Protein AF-A0A941YM71-F1 (afdb_monomer_lite)

Foldseek 3Di:
DDDPVVVVVVVVVVVVVVVVVVPPPPDPPPPPPVVPVPPPPPPPPPPPPDDAPDPQWDKDAWDFDDDDPDTDIDHIDTDHPPVVVVVVVVVVVVVVVVVVVVVVVVVVVVVVVVVVVVVVVVVVVVVVVVVVVVVVVVVVVVVVVVVVVVVVVVVVVVVVVVVVVVVVVVVVVVVVVVVVVVVVVVVVVVVVVVVVVVVVVVCVVVPPDDDDDDDDDDPPDDDVVVVVPPPDD

Structure (mmCIF, N/CA/C/O backbone):
data_AF-A0A941YM71-F1
#
_entry.id   AF-A0A941YM71-F1
#
loop_
_atom_site.group_PDB
_atom_site.id
_atom_site.type_symbol
_atom_site.label_atom_id
_atom_site.label_alt_id
_atom_site.label_comp_id
_atom_site.label_asym_id
_atom_site.label_entity_id
_atom_site.label_seq_id
_atom_site.pdbx_PDB_ins_code
_atom_site.Cartn_x
_atom_site.Cartn_y
_atom_site.Cartn_z
_atom_site.occupancy
_atom_site.B_iso_or_equiv
_atom_site.auth_seq_id
_atom_site.auth_comp_id
_atom_site.auth_asym_id
_atom_site.auth_atom_id
_atom_site.pdbx_PDB_model_num
ATOM 1 N N . MET A 1 1 ? 16.999 46.138 43.626 1.00 47.16 1 MET A N 1
ATOM 2 C CA . MET A 1 1 ? 17.407 46.417 42.229 1.00 47.16 1 MET A CA 1
ATOM 3 C C . MET A 1 1 ? 18.485 45.416 41.850 1.00 47.16 1 MET A C 1
ATOM 5 O O . MET A 1 1 ? 19.509 45.462 42.515 1.00 47.16 1 MET A O 1
ATOM 9 N N . LYS A 1 2 ? 18.239 44.505 40.892 1.00 47.66 2 LYS A N 1
ATOM 10 C CA . LYS A 1 2 ? 19.219 43.728 40.082 1.00 47.66 2 LYS A CA 1
ATOM 11 C C . LYS A 1 2 ? 18.607 42.381 39.662 1.00 47.66 2 LYS A C 1
ATOM 13 O O . LYS A 1 2 ? 18.842 41.359 40.290 1.00 47.66 2 LYS A O 1
ATOM 18 N N . SER A 1 3 ? 17.852 42.382 38.569 1.00 48.22 3 SER A N 1
ATOM 19 C CA . SER A 1 3 ? 17.574 41.166 37.787 1.00 48.22 3 SER A CA 1
ATOM 20 C C . SER A 1 3 ? 17.257 41.501 36.324 1.00 48.22 3 SER A C 1
ATOM 22 O O . SER A 1 3 ? 16.453 40.844 35.685 1.00 48.22 3 SER A O 1
ATOM 24 N N . VAL A 1 4 ? 17.901 42.531 35.760 1.00 55.28 4 VAL A N 1
ATOM 25 C CA . VAL A 1 4 ? 17.743 42.881 34.329 1.00 55.28 4 VAL A CA 1
ATOM 26 C C . VAL A 1 4 ? 18.846 42.242 33.462 1.00 55.28 4 VAL A C 1
ATOM 28 O O . VAL A 1 4 ? 18.746 42.177 32.243 1.00 55.28 4 VAL A O 1
ATOM 31 N N . ILE A 1 5 ? 19.894 41.682 34.079 1.00 54.16 5 ILE A N 1
ATOM 32 C CA . ILE A 1 5 ? 21.098 41.210 33.368 1.00 54.16 5 ILE A CA 1
ATOM 33 C C . ILE A 1 5 ? 20.917 39.801 32.761 1.00 54.16 5 ILE A C 1
ATOM 35 O O . ILE A 1 5 ? 21.601 39.453 31.799 1.00 54.16 5 ILE A O 1
ATOM 39 N N . ALA A 1 6 ? 19.980 38.990 33.268 1.00 54.19 6 ALA A N 1
ATOM 40 C CA . ALA A 1 6 ? 19.773 37.620 32.783 1.00 54.19 6 ALA A CA 1
ATOM 41 C C . ALA A 1 6 ? 18.983 37.556 31.461 1.00 54.19 6 ALA A C 1
ATOM 43 O O . ALA A 1 6 ? 19.280 36.715 30.617 1.00 54.19 6 ALA A O 1
ATOM 44 N N . GLY A 1 7 ? 18.037 38.478 31.237 1.00 54.41 7 GLY A N 1
ATOM 45 C CA . GLY A 1 7 ? 17.216 38.500 30.019 1.00 54.41 7 GLY A CA 1
ATOM 46 C C . GLY A 1 7 ? 18.017 38.832 28.757 1.00 54.41 7 GLY A C 1
ATOM 47 O O . GLY A 1 7 ? 17.843 38.187 27.730 1.00 54.41 7 GLY A O 1
ATOM 48 N N . SER A 1 8 ? 18.962 39.775 28.847 1.00 57.47 8 SER A N 1
ATOM 49 C CA . SER A 1 8 ? 19.779 40.206 27.699 1.00 57.47 8 SER A CA 1
ATOM 50 C C . SER A 1 8 ? 20.690 39.090 27.168 1.00 57.47 8 SER A C 1
ATOM 52 O O . SER A 1 8 ? 20.819 38.903 25.960 1.00 57.47 8 SER A O 1
ATOM 54 N N . ARG A 1 9 ? 21.244 38.256 28.059 1.00 57.66 9 ARG A N 1
ATOM 55 C CA . ARG A 1 9 ? 22.071 37.104 27.666 1.00 57.66 9 ARG A CA 1
ATOM 56 C C . ARG A 1 9 ? 21.265 36.024 26.948 1.00 57.66 9 ARG A C 1
ATOM 58 O O . ARG A 1 9 ? 21.765 35.439 25.995 1.00 57.66 9 ARG A O 1
ATOM 65 N N . ILE A 1 10 ? 20.021 35.795 27.369 1.00 65.12 10 ILE A N 1
ATOM 66 C CA . ILE A 1 10 ? 19.123 34.819 26.736 1.00 65.12 10 ILE A CA 1
ATOM 67 C C . ILE A 1 10 ? 18.716 35.295 25.336 1.00 65.12 10 ILE A C 1
ATOM 69 O O . ILE A 1 10 ? 18.714 34.498 24.401 1.00 65.12 10 ILE A O 1
ATOM 73 N N . TRP A 1 11 ? 18.448 36.592 25.164 1.00 68.19 11 TRP A N 1
ATOM 74 C CA . TRP A 1 11 ? 18.149 37.174 23.852 1.00 68.19 11 TRP A CA 1
ATOM 75 C C . TRP A 1 11 ? 19.340 37.105 22.892 1.00 68.19 11 TRP A C 1
ATOM 77 O O . TRP A 1 11 ? 19.160 36.700 21.747 1.00 68.19 11 TRP A O 1
ATOM 87 N N . VAL A 1 12 ? 20.557 37.408 23.356 1.00 75.75 12 VAL A N 1
ATOM 88 C CA . VAL A 1 12 ? 21.776 37.294 22.534 1.00 75.75 12 VAL A CA 1
ATOM 89 C C . VAL A 1 12 ? 22.064 35.838 22.155 1.00 75.75 12 VAL A C 1
ATOM 91 O O . VAL A 1 12 ? 22.377 35.563 20.999 1.00 75.75 12 VAL A O 1
ATOM 94 N N . LEU A 1 13 ? 21.904 34.893 23.087 1.00 75.12 13 LEU A N 1
ATOM 95 C CA . LEU A 1 13 ? 22.082 33.464 22.805 1.00 75.12 13 LEU A CA 1
ATOM 96 C C . LEU A 1 13 ? 21.020 32.926 21.835 1.00 75.12 13 LEU A C 1
ATOM 98 O O . LEU A 1 13 ? 21.346 32.121 20.968 1.00 75.12 13 LEU A O 1
ATOM 102 N N . SER A 1 14 ? 19.778 33.404 21.932 1.00 74.75 14 SER A N 1
ATOM 103 C CA . SER A 1 14 ? 18.692 33.011 21.023 1.00 74.75 14 SER A CA 1
ATOM 104 C C . SER A 1 14 ? 18.899 33.570 19.611 1.00 74.75 14 SER A C 1
ATOM 106 O O . SER A 1 14 ? 18.699 32.852 18.635 1.00 74.75 14 SER A O 1
ATOM 108 N N . LEU A 1 15 ? 19.364 34.819 19.487 1.00 77.19 15 LEU A N 1
ATOM 109 C CA . LEU A 1 15 ? 19.729 35.428 18.201 1.00 77.19 15 LEU A CA 1
ATOM 110 C C . LEU A 1 15 ? 20.933 34.729 17.554 1.00 77.19 15 LEU A C 1
ATOM 112 O O . LEU A 1 15 ? 20.919 34.477 16.352 1.00 77.19 15 LEU A O 1
ATOM 116 N N . ALA A 1 16 ? 21.942 34.354 18.346 1.00 76.50 16 ALA A N 1
ATOM 117 C CA . ALA A 1 16 ? 23.090 33.587 17.862 1.00 76.50 16 ALA A CA 1
ATOM 118 C C . ALA A 1 16 ? 22.692 32.169 17.411 1.00 76.50 16 ALA A C 1
ATOM 120 O O . ALA A 1 16 ? 23.151 31.704 16.370 1.00 76.50 16 ALA A O 1
ATOM 121 N N . ALA A 1 17 ? 21.800 31.500 18.149 1.00 75.88 17 ALA A N 1
ATOM 122 C CA . ALA A 1 17 ? 21.272 30.191 17.769 1.00 75.88 17 ALA A CA 1
ATOM 123 C C . ALA A 1 17 ? 20.428 30.258 16.484 1.00 75.88 17 ALA A C 1
ATOM 125 O O . ALA A 1 17 ? 20.564 29.396 15.618 1.00 75.88 17 ALA A O 1
ATOM 126 N N . ALA A 1 18 ? 19.608 31.301 16.320 1.00 74.19 18 ALA A N 1
ATOM 127 C CA . ALA A 1 18 ? 18.833 31.522 15.100 1.00 74.19 18 ALA A CA 1
ATOM 128 C C . ALA A 1 18 ? 19.733 31.779 13.877 1.00 74.19 18 ALA A C 1
ATOM 130 O O . ALA A 1 18 ? 19.469 31.234 12.808 1.00 74.19 18 ALA A O 1
ATOM 131 N N . ALA A 1 19 ? 20.827 32.531 14.044 1.00 72.00 19 ALA A N 1
ATOM 132 C CA . ALA A 1 19 ? 21.807 32.770 12.981 1.00 72.00 19 ALA A CA 1
ATOM 133 C C . ALA A 1 19 ? 22.588 31.500 12.589 1.00 72.00 19 ALA A C 1
ATOM 135 O O . ALA A 1 19 ? 22.907 31.305 11.418 1.00 72.00 19 ALA A O 1
ATOM 136 N N . LEU A 1 20 ? 22.866 30.611 13.551 1.00 68.88 20 LEU A N 1
ATOM 137 C CA . LEU A 1 20 ? 23.492 29.310 13.282 1.00 68.88 20 LEU A CA 1
ATOM 138 C C . LEU A 1 20 ? 22.536 28.344 12.563 1.00 68.88 20 LEU A C 1
ATOM 140 O O . LEU A 1 20 ? 22.974 27.565 11.720 1.00 68.88 20 LEU A O 1
ATOM 144 N N . LEU A 1 21 ? 21.233 28.413 12.852 1.00 66.94 21 LEU A N 1
ATOM 145 C CA . LEU A 1 21 ? 20.210 27.571 12.219 1.00 66.94 21 LEU A CA 1
ATOM 146 C C . LEU A 1 21 ? 19.780 28.072 10.829 1.00 66.94 21 LEU A C 1
ATOM 148 O O . LEU A 1 21 ? 19.358 27.263 10.006 1.00 66.94 21 LEU A O 1
ATOM 152 N N . SER A 1 22 ? 19.933 29.366 10.516 1.00 66.50 22 SER A N 1
ATOM 153 C CA . SER A 1 22 ? 19.653 29.914 9.176 1.00 66.50 22 SER A CA 1
ATOM 154 C C . SER A 1 22 ? 20.774 29.668 8.153 1.00 66.50 22 SER A C 1
ATOM 156 O O . SER A 1 22 ? 20.666 30.104 7.011 1.00 66.50 22 SER A O 1
ATOM 158 N N . GLY A 1 23 ? 21.856 28.989 8.549 1.00 64.19 23 GLY A N 1
ATOM 159 C CA . GLY A 1 23 ? 23.038 28.735 7.720 1.00 64.19 23 GLY A CA 1
ATOM 160 C C . GLY A 1 23 ? 22.925 27.572 6.730 1.00 64.19 23 GLY A C 1
ATOM 161 O O . GLY A 1 23 ? 23.873 27.333 5.986 1.00 64.19 23 GLY A O 1
ATOM 162 N N . CYS A 1 24 ? 21.796 26.858 6.664 1.00 69.25 24 CYS A N 1
ATOM 163 C CA . CYS A 1 24 ? 21.556 25.884 5.592 1.00 69.25 24 CYS A CA 1
ATOM 164 C C . CYS A 1 24 ? 21.180 26.598 4.284 1.00 69.25 24 CYS A C 1
ATOM 166 O O . CYS A 1 24 ? 20.075 26.452 3.765 1.00 69.25 24 CYS A O 1
ATOM 168 N N . VAL A 1 25 ? 22.118 27.373 3.733 1.00 68.62 25 VAL A N 1
ATOM 169 C CA . VAL A 1 25 ? 22.124 27.666 2.301 1.00 68.62 25 VAL A CA 1
ATOM 170 C C . VAL A 1 25 ? 22.372 26.333 1.609 1.00 68.62 25 VAL A C 1
ATOM 172 O O . VAL A 1 25 ? 23.479 25.798 1.612 1.00 68.62 25 VAL A O 1
ATOM 175 N N . VAL A 1 26 ? 21.307 25.772 1.047 1.00 60.75 26 VAL A N 1
ATOM 176 C CA . VAL A 1 26 ? 21.424 24.790 -0.024 1.00 60.75 26 VAL A CA 1
ATOM 177 C C . VAL A 1 26 ? 22.084 25.551 -1.163 1.00 60.75 26 VAL A C 1
ATOM 179 O O . VAL A 1 26 ? 21.430 26.332 -1.853 1.00 60.75 26 VAL A O 1
ATOM 182 N N . ALA A 1 27 ? 23.404 25.404 -1.297 1.00 63.56 27 ALA A N 1
ATOM 183 C CA . ALA A 1 27 ? 24.077 25.821 -2.512 1.00 63.56 27 ALA A CA 1
ATOM 184 C C . ALA A 1 27 ? 23.307 25.161 -3.662 1.00 63.56 27 ALA A C 1
ATOM 186 O O . ALA A 1 27 ? 23.050 23.952 -3.566 1.00 63.56 27 ALA A O 1
ATOM 187 N N . PRO A 1 28 ? 22.869 25.910 -4.690 1.00 60.62 28 PRO A N 1
ATOM 188 C CA . PRO A 1 28 ? 22.359 25.261 -5.878 1.00 60.62 28 PRO A CA 1
ATOM 189 C C . PRO A 1 28 ? 23.470 24.314 -6.323 1.00 60.62 28 PRO A C 1
ATOM 191 O O . PRO A 1 28 ? 24.572 24.749 -6.651 1.00 60.62 28 PRO A O 1
ATOM 194 N N . VAL A 1 29 ? 23.210 23.008 -6.229 1.00 61.03 29 VAL A N 1
ATOM 195 C CA . VAL A 1 29 ? 23.917 22.045 -7.058 1.00 61.03 29 VAL A CA 1
ATOM 196 C C . VAL A 1 29 ? 23.620 22.559 -8.447 1.00 61.03 29 VAL A C 1
ATOM 198 O O . VAL A 1 29 ? 22.468 22.497 -8.886 1.00 61.03 29 VAL A O 1
ATOM 201 N N . ASP A 1 30 ? 24.626 23.183 -9.061 1.00 59.03 30 ASP A N 1
ATOM 202 C CA . ASP A 1 30 ? 24.620 23.393 -10.495 1.00 59.03 30 ASP A CA 1
ATOM 203 C C . ASP A 1 30 ? 24.174 22.045 -11.048 1.00 59.03 30 ASP A C 1
ATOM 205 O O . ASP A 1 30 ? 24.793 21.028 -10.685 1.00 59.03 30 ASP A O 1
ATOM 209 N N . PRO A 1 31 ? 23.029 21.968 -11.754 1.00 57.59 31 PRO A N 1
ATOM 210 C CA . PRO A 1 31 ? 22.692 20.733 -12.415 1.00 57.59 31 PRO A CA 1
ATOM 211 C C . PRO A 1 31 ? 23.959 20.377 -13.170 1.00 57.59 31 PRO A C 1
ATOM 213 O O . PRO A 1 31 ? 24.486 21.200 -13.917 1.00 57.59 31 PRO A O 1
ATOM 216 N N . TYR A 1 32 ? 24.494 19.195 -12.871 1.00 51.69 32 TYR A N 1
ATOM 217 C CA . TYR A 1 32 ? 25.430 18.517 -13.742 1.00 51.69 32 TYR A CA 1
ATOM 218 C C . TYR A 1 32 ? 24.648 18.375 -15.052 1.00 51.69 32 TYR A C 1
ATOM 220 O O . TYR A 1 32 ? 24.015 17.358 -15.327 1.00 51.69 32 TYR A O 1
ATOM 228 N N . TYR A 1 33 ? 24.594 19.454 -15.833 1.00 48.38 33 TYR A N 1
ATOM 229 C CA . TYR A 1 33 ? 24.685 19.343 -17.255 1.00 48.38 33 TYR A CA 1
ATOM 230 C C . TYR A 1 33 ? 25.872 18.410 -17.402 1.00 48.38 33 TYR A C 1
ATOM 232 O O . TYR A 1 33 ? 26.962 18.693 -16.901 1.00 48.38 33 TYR A O 1
ATOM 240 N N . ASP A 1 34 ? 25.589 17.216 -17.919 1.00 53.34 34 ASP A N 1
ATOM 241 C CA . ASP A 1 34 ? 26.552 16.501 -18.734 1.00 53.34 34 ASP A CA 1
ATOM 242 C C . ASP A 1 34 ? 27.293 17.620 -19.464 1.00 53.34 34 ASP A C 1
ATOM 244 O O . ASP A 1 34 ? 26.678 18.326 -20.272 1.00 53.34 34 ASP A O 1
ATOM 248 N N . ASP A 1 35 ? 28.526 17.921 -19.045 1.00 54.59 35 ASP A N 1
ATOM 249 C CA . ASP A 1 35 ? 29.432 18.686 -19.876 1.00 54.59 35 ASP A CA 1
ATOM 250 C C . ASP A 1 35 ? 29.511 17.783 -21.093 1.00 54.59 35 ASP A C 1
ATOM 252 O O . ASP A 1 35 ? 30.265 16.807 -21.116 1.00 54.59 35 ASP A O 1
ATOM 256 N N . GLU A 1 36 ? 28.610 18.018 -22.048 1.00 55.97 36 GLU A N 1
ATOM 257 C CA . GLU A 1 36 ? 28.673 17.477 -23.378 1.00 55.97 36 GLU A CA 1
ATOM 258 C C . GLU A 1 36 ? 30.034 17.980 -23.799 1.00 55.97 36 GLU A C 1
ATOM 260 O O . GLU A 1 36 ? 30.195 19.172 -24.066 1.00 55.97 36 GLU A O 1
ATOM 265 N N . VAL A 1 37 ? 31.049 17.121 -23.639 1.00 51.03 37 VAL A N 1
ATOM 266 C CA . VAL A 1 37 ? 32.432 17.488 -23.869 1.00 51.03 37 VAL A CA 1
ATOM 267 C C . VAL A 1 37 ? 32.398 17.964 -25.297 1.00 51.03 37 VAL A C 1
ATOM 269 O O . VAL A 1 37 ? 32.276 17.154 -26.219 1.00 51.03 37 VAL A O 1
ATOM 272 N N . TYR A 1 38 ? 32.420 19.283 -25.474 1.00 46.31 38 TYR A N 1
ATOM 273 C CA . TYR A 1 38 ? 32.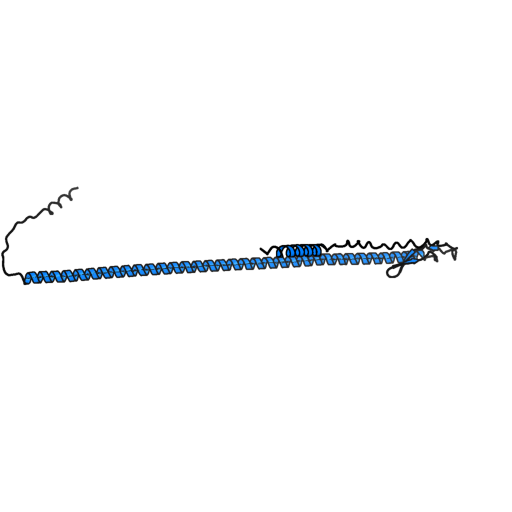475 19.889 -26.779 1.00 46.31 38 TYR A CA 1
ATOM 274 C C . TYR A 1 38 ? 33.910 19.661 -27.216 1.00 46.31 38 TYR A C 1
ATOM 276 O O . TYR A 1 38 ? 34.786 20.519 -27.119 1.00 46.31 38 TYR A O 1
ATOM 284 N N . VAL A 1 39 ? 34.178 18.419 -27.615 1.00 55.28 39 VAL A N 1
ATOM 285 C CA . VAL A 1 39 ? 35.341 18.070 -28.390 1.00 55.28 39 VAL A CA 1
ATOM 286 C C . VAL A 1 39 ? 35.121 18.876 -29.650 1.00 55.28 39 VAL A C 1
ATOM 288 O O . VAL A 1 39 ? 34.235 18.548 -30.443 1.00 55.28 39 VAL A O 1
ATOM 291 N N . ALA A 1 40 ? 35.863 19.981 -29.784 1.00 47.09 40 ALA A N 1
ATOM 292 C CA . ALA A 1 40 ? 35.920 20.716 -31.034 1.00 47.09 40 ALA A CA 1
ATOM 293 C C . ALA A 1 40 ? 36.008 19.660 -32.143 1.00 47.09 40 ALA A C 1
ATOM 295 O O . ALA A 1 40 ? 36.871 18.776 -32.020 1.00 47.09 40 ALA A O 1
ATOM 296 N N . PRO A 1 41 ? 35.080 19.661 -33.126 1.00 58.72 41 PRO A N 1
ATOM 297 C CA . PRO A 1 41 ? 35.012 18.596 -34.112 1.00 58.72 41 PRO A CA 1
ATOM 298 C C . PRO A 1 41 ? 36.430 18.388 -34.628 1.00 58.72 41 PRO A C 1
ATOM 300 O O . PRO A 1 41 ? 37.084 19.391 -34.948 1.00 58.72 41 PRO A O 1
ATOM 303 N N . PRO A 1 42 ? 36.953 17.143 -34.584 1.00 61.25 42 PRO A N 1
ATOM 304 C CA . PRO A 1 42 ? 38.343 16.892 -34.923 1.00 61.25 42 PRO A CA 1
ATOM 305 C C . PRO A 1 42 ? 38.623 17.618 -36.238 1.00 61.25 42 PRO A C 1
ATOM 307 O O . PRO A 1 42 ? 37.767 17.538 -37.129 1.00 61.25 42 PRO A O 1
ATOM 310 N N . PRO A 1 43 ? 39.733 18.382 -36.329 1.00 56.81 43 PRO A N 1
ATOM 311 C CA . PRO A 1 43 ? 39.986 19.287 -37.444 1.00 56.81 43 PRO A CA 1
ATOM 312 C C . PRO A 1 43 ? 39.640 18.569 -38.743 1.00 56.81 43 PRO A C 1
ATOM 314 O O . PRO A 1 43 ? 40.039 17.404 -38.866 1.00 56.81 43 PRO A O 1
ATOM 317 N N . PRO A 1 44 ? 38.849 19.197 -39.639 1.00 54.19 44 PRO A N 1
ATOM 318 C CA . PRO A 1 44 ? 38.243 18.518 -40.773 1.00 54.19 44 PRO A CA 1
ATOM 319 C C . PRO A 1 44 ? 39.320 17.712 -41.480 1.00 54.19 44 PRO A C 1
ATOM 321 O O . PRO A 1 44 ? 40.266 18.262 -42.049 1.00 54.19 44 PRO A O 1
ATOM 324 N N . ARG A 1 45 ? 39.224 16.388 -41.340 1.00 60.91 45 ARG A N 1
ATOM 325 C CA . ARG A 1 45 ? 40.198 15.477 -41.917 1.00 60.91 45 ARG A CA 1
ATOM 326 C C . ARG A 1 45 ? 39.950 15.534 -43.411 1.00 60.91 45 ARG A C 1
ATOM 328 O O . ARG A 1 45 ? 38.962 14.994 -43.896 1.00 60.91 45 ARG A O 1
ATOM 335 N N . VAL A 1 46 ? 40.806 16.257 -44.127 1.00 55.97 46 VAL A N 1
ATOM 336 C CA . VAL A 1 46 ? 40.806 16.239 -45.587 1.00 55.97 46 VAL A CA 1
ATOM 337 C C . VAL A 1 46 ? 41.303 14.857 -45.992 1.00 55.97 46 VAL A C 1
ATOM 339 O O . VAL A 1 46 ? 42.503 14.608 -46.087 1.00 55.97 46 VAL A O 1
ATOM 342 N N . GLU A 1 47 ? 40.371 13.924 -46.154 1.00 63.94 47 GLU A N 1
ATOM 343 C CA . GLU A 1 47 ? 40.658 12.610 -46.711 1.00 63.94 47 GLU A CA 1
ATOM 344 C C . GLU A 1 47 ? 40.919 12.793 -48.204 1.00 63.94 47 GLU A C 1
ATOM 346 O O . GLU A 1 47 ? 40.006 12.955 -49.015 1.00 63.94 47 GLU A O 1
ATOM 351 N N . TYR A 1 48 ? 42.199 12.841 -48.570 1.00 64.75 48 TYR A N 1
ATOM 352 C CA . TYR A 1 48 ? 42.583 12.909 -49.969 1.00 64.75 48 TYR A CA 1
ATOM 353 C C . TYR A 1 48 ? 42.272 11.560 -50.620 1.00 64.75 48 TYR A C 1
ATOM 355 O O . TYR A 1 48 ? 42.969 10.568 -50.393 1.00 64.75 48 TYR A O 1
ATOM 363 N N . ARG A 1 49 ? 41.211 11.517 -51.429 1.00 74.56 49 ARG A N 1
ATOM 364 C CA . ARG A 1 49 ? 40.874 10.350 -52.245 1.00 74.56 49 ARG A CA 1
ATOM 365 C C . ARG A 1 49 ? 41.953 10.179 -53.314 1.00 74.56 49 ARG A C 1
ATOM 367 O O . ARG A 1 49 ? 41.875 10.769 -54.387 1.00 74.56 49 ARG A O 1
ATOM 374 N N . GLY A 1 50 ? 42.988 9.402 -53.001 1.00 76.06 50 GLY A N 1
ATOM 375 C CA . GLY A 1 50 ? 44.002 8.999 -53.976 1.00 76.06 50 GLY A CA 1
ATOM 376 C C . GLY A 1 50 ? 43.395 8.183 -55.124 1.00 76.06 50 GLY A C 1
ATOM 377 O O . GLY A 1 50 ? 42.214 7.830 -55.094 1.00 76.06 50 GLY A O 1
ATOM 378 N N . TYR A 1 51 ? 44.204 7.844 -56.129 1.00 79.06 51 TYR A N 1
ATOM 379 C CA . TYR A 1 51 ? 43.761 6.954 -57.205 1.00 79.06 51 TYR A CA 1
ATOM 380 C C . TYR A 1 51 ? 43.390 5.562 -56.663 1.00 79.06 51 TYR A C 1
ATOM 382 O O . TYR A 1 51 ? 44.038 5.085 -55.725 1.00 79.06 51 TYR A O 1
ATOM 390 N N . PRO A 1 52 ? 42.357 4.906 -57.225 1.00 85.94 52 PRO A N 1
ATOM 391 C CA . PRO A 1 52 ? 42.023 3.540 -56.850 1.00 85.94 52 PRO A CA 1
ATOM 392 C C . PRO A 1 52 ? 43.201 2.598 -57.158 1.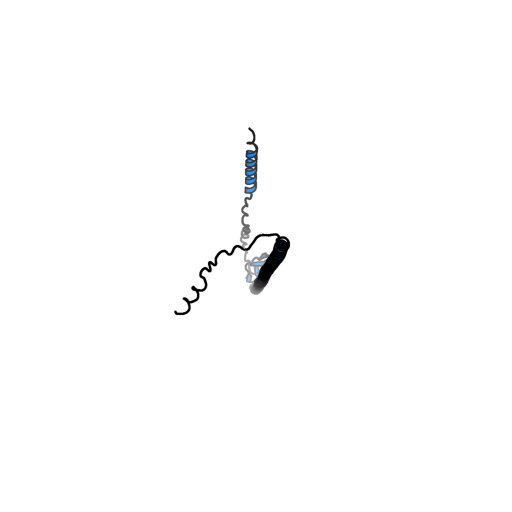00 85.94 52 PRO A C 1
ATOM 394 O O . PRO A 1 52 ? 43.805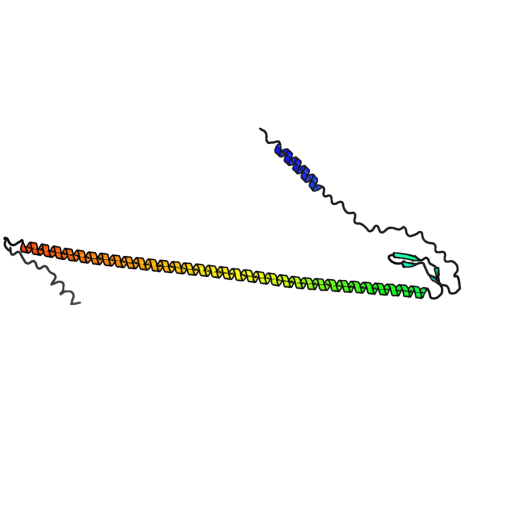 2.725 -58.225 1.00 85.94 52 PRO A O 1
ATOM 397 N N . PRO A 1 53 ? 43.518 1.635 -56.270 1.00 85.75 53 PRO A N 1
ATOM 398 C CA . PRO A 1 53 ? 44.588 0.665 -56.507 1.00 85.75 53 PRO A CA 1
ATOM 399 C C . PRO A 1 53 ? 44.370 -0.221 -57.746 1.00 85.75 53 PRO A C 1
ATOM 401 O O . PRO A 1 53 ? 45.342 -0.635 -58.372 1.00 85.75 53 PRO A O 1
ATOM 404 N N . ALA A 1 54 ? 43.112 -0.509 -58.101 1.00 86.31 54 ALA A N 1
ATOM 405 C CA . ALA A 1 54 ? 42.716 -1.243 -59.305 1.00 86.31 54 ALA A CA 1
ATOM 406 C C . ALA A 1 54 ? 41.318 -0.805 -59.791 1.00 86.31 54 ALA A C 1
ATOM 408 O O . ALA A 1 54 ? 40.591 -0.114 -59.077 1.00 86.31 54 ALA A O 1
ATOM 409 N N . VAL A 1 55 ? 40.946 -1.202 -61.015 1.00 83.00 55 VAL A N 1
ATOM 410 C CA . VAL A 1 55 ? 39.742 -0.736 -61.745 1.00 83.00 55 VAL A CA 1
ATOM 411 C C . VAL A 1 55 ? 38.419 -1.070 -61.034 1.00 83.00 55 VAL A C 1
ATOM 413 O O . VAL A 1 55 ? 37.411 -0.408 -61.264 1.00 83.00 55 VAL A O 1
ATOM 416 N N . ASP A 1 56 ? 38.410 -2.068 -60.157 1.00 86.25 56 ASP A N 1
ATOM 417 C CA . ASP A 1 56 ? 37.224 -2.604 -59.487 1.00 86.25 56 ASP A CA 1
ATOM 418 C C . ASP A 1 56 ? 37.098 -2.183 -58.009 1.00 86.25 56 ASP A C 1
ATOM 420 O O . ASP A 1 56 ? 36.124 -2.530 -57.335 1.00 86.25 56 ASP A O 1
ATOM 424 N N . TYR A 1 57 ? 38.047 -1.396 -57.496 1.00 88.56 57 TYR A N 1
ATOM 425 C CA . TYR A 1 57 ? 37.998 -0.904 -56.123 1.00 88.56 57 TYR A CA 1
ATOM 426 C C . TYR A 1 57 ? 36.941 0.191 -55.968 1.00 88.56 57 TYR A C 1
ATOM 428 O O . TYR A 1 57 ? 36.810 1.099 -56.790 1.00 88.56 57 TYR A O 1
ATOM 436 N N . ILE A 1 58 ? 36.210 0.139 -54.856 1.00 87.38 58 ILE A N 1
ATOM 437 C CA . ILE A 1 58 ? 35.196 1.130 -54.492 1.00 87.38 58 ILE A CA 1
ATOM 438 C C . ILE A 1 58 ? 35.693 1.984 -53.332 1.00 87.38 58 ILE A C 1
ATOM 440 O O . ILE A 1 58 ? 36.347 1.491 -52.415 1.00 87.38 58 ILE A O 1
ATOM 444 N N . TRP A 1 59 ? 35.391 3.278 -53.371 1.00 86.81 59 TRP A N 1
ATOM 445 C CA . TRP A 1 59 ? 35.672 4.159 -52.245 1.00 86.81 59 TRP A CA 1
ATOM 446 C C . TRP A 1 59 ? 34.591 3.968 -51.186 1.00 86.81 59 TRP A C 1
ATOM 448 O O . TRP A 1 59 ? 33.400 4.004 -51.504 1.00 86.81 59 TRP A O 1
ATOM 458 N N . ILE A 1 60 ? 35.011 3.746 -49.946 1.00 84.94 60 ILE A N 1
ATOM 459 C CA . ILE A 1 60 ? 34.136 3.711 -48.780 1.00 84.94 60 ILE A CA 1
ATOM 460 C C . ILE A 1 60 ? 34.458 4.949 -47.959 1.00 84.94 60 ILE A C 1
ATOM 462 O O . ILE A 1 60 ? 35.605 5.123 -47.550 1.00 84.94 60 ILE A O 1
ATOM 466 N N . ASP A 1 61 ? 33.456 5.799 -47.744 1.00 83.81 61 ASP A N 1
ATOM 467 C CA . ASP A 1 61 ? 33.600 6.991 -46.911 1.00 83.81 61 ASP A CA 1
ATOM 468 C C . ASP A 1 61 ? 33.921 6.613 -45.463 1.00 83.81 61 ASP A C 1
ATOM 470 O O . ASP A 1 61 ? 33.552 5.531 -44.993 1.00 83.81 61 ASP A O 1
ATOM 474 N N . GLY A 1 62 ? 34.599 7.513 -44.750 1.00 83.25 62 GLY A N 1
ATOM 475 C CA . GLY A 1 62 ? 34.876 7.320 -43.335 1.00 83.25 62 GLY A CA 1
ATOM 476 C C . GLY A 1 62 ? 33.593 7.108 -42.526 1.00 83.25 62 GLY A C 1
ATOM 477 O O . GLY A 1 62 ? 32.548 7.708 -42.794 1.00 83.25 62 GLY A O 1
ATOM 478 N N . TYR A 1 63 ? 33.658 6.219 -41.539 1.00 82.19 63 TYR A N 1
ATOM 479 C CA . TYR A 1 63 ? 32.509 5.850 -40.720 1.00 82.19 63 TYR A CA 1
ATOM 480 C C . TYR A 1 63 ? 32.908 5.602 -39.269 1.00 82.19 63 TYR A C 1
ATOM 482 O O . TYR A 1 63 ? 34.037 5.232 -38.951 1.00 82.19 63 TYR A O 1
ATOM 490 N N . TRP A 1 64 ? 31.940 5.768 -38.374 1.00 80.25 64 TRP A N 1
ATOM 491 C CA . TRP A 1 64 ? 32.085 5.389 -36.975 1.00 80.25 64 TRP A CA 1
ATOM 492 C C . TRP A 1 64 ? 31.875 3.886 -36.824 1.00 80.25 64 TRP A C 1
ATOM 494 O O . TRP A 1 64 ? 30.777 3.379 -37.061 1.00 80.25 64 TRP A O 1
ATOM 504 N N . ASP A 1 65 ? 32.924 3.173 -36.431 1.00 81.25 65 ASP A N 1
ATOM 505 C CA . ASP A 1 65 ? 32.850 1.759 -36.088 1.00 81.25 65 ASP A CA 1
ATOM 506 C C . ASP A 1 65 ? 32.640 1.588 -34.586 1.00 81.25 65 ASP A C 1
ATOM 508 O O . ASP A 1 65 ? 33.174 2.349 -33.778 1.00 81.25 65 ASP A O 1
ATOM 512 N N . ARG A 1 66 ? 31.872 0.578 -34.180 1.00 75.25 66 ARG A N 1
ATOM 513 C CA . ARG A 1 66 ? 31.638 0.326 -32.758 1.00 75.25 66 ARG A CA 1
ATOM 514 C C . ARG A 1 66 ? 32.719 -0.604 -32.213 1.00 75.25 66 ARG A C 1
ATOM 516 O O . ARG A 1 66 ? 32.664 -1.815 -32.409 1.00 75.25 66 ARG A O 1
ATOM 523 N N . ALA A 1 67 ? 33.690 -0.041 -31.500 1.00 74.56 67 ALA A N 1
ATOM 524 C CA . ALA A 1 67 ? 34.793 -0.780 -30.893 1.00 74.56 67 ALA A CA 1
ATOM 525 C C . ALA A 1 67 ? 34.596 -0.886 -29.369 1.00 74.56 67 ALA A C 1
ATOM 527 O O . ALA A 1 67 ? 34.861 0.043 -28.605 1.00 74.56 67 ALA A O 1
ATOM 528 N N . GLY A 1 68 ? 34.114 -2.043 -28.904 1.00 75.44 68 GLY A N 1
ATOM 529 C CA . GLY A 1 68 ? 33.913 -2.305 -27.476 1.00 75.44 68 GLY A CA 1
ATOM 530 C C . GLY A 1 68 ? 32.813 -1.434 -26.854 1.00 75.44 68 GLY A C 1
ATOM 531 O O . GLY A 1 68 ? 31.636 -1.620 -27.162 1.00 75.44 68 GLY A O 1
ATOM 532 N N . ARG A 1 69 ? 33.187 -0.524 -25.939 1.00 72.94 69 ARG A N 1
ATOM 533 C CA . ARG A 1 69 ? 32.253 0.401 -25.258 1.00 72.94 69 ARG A CA 1
ATOM 534 C C . ARG A 1 69 ? 32.096 1.759 -25.958 1.00 72.94 69 ARG A C 1
ATOM 536 O O . ARG A 1 69 ? 31.265 2.541 -25.513 1.00 72.94 69 ARG A O 1
ATOM 543 N N . GLY A 1 70 ? 32.864 2.039 -27.011 1.00 77.62 70 GLY A N 1
ATOM 544 C CA . GLY A 1 70 ? 32.873 3.340 -27.685 1.00 77.62 70 GLY A CA 1
ATOM 545 C C . GLY A 1 70 ? 32.705 3.251 -29.200 1.00 77.62 70 GLY A C 1
ATOM 546 O O . GLY A 1 70 ? 32.531 2.168 -29.767 1.00 77.62 70 GLY A O 1
ATOM 547 N N . TYR A 1 71 ? 32.773 4.416 -29.840 1.00 77.88 71 TYR A N 1
ATOM 548 C CA . TYR A 1 71 ? 32.848 4.553 -31.290 1.00 77.88 71 TYR A CA 1
ATOM 549 C C . TYR A 1 71 ? 34.258 4.992 -31.681 1.00 77.88 71 TYR A C 1
ATOM 551 O O . TYR A 1 71 ? 34.810 5.912 -31.083 1.00 77.88 71 TYR A O 1
ATOM 559 N N . ASP A 1 72 ? 34.829 4.323 -32.674 1.00 84.12 72 ASP A N 1
ATOM 560 C CA . ASP A 1 72 ? 36.133 4.632 -33.249 1.00 84.12 72 ASP A CA 1
ATOM 561 C C . ASP A 1 72 ? 35.940 5.104 -34.694 1.00 84.12 72 ASP A C 1
ATOM 563 O O . ASP A 1 72 ? 35.223 4.468 -35.469 1.00 84.12 72 ASP A O 1
ATOM 567 N N . TRP A 1 73 ? 36.546 6.232 -35.062 1.00 81.56 73 TRP A N 1
ATOM 568 C CA . TRP A 1 73 ? 36.445 6.752 -36.426 1.00 81.56 73 TRP A CA 1
ATOM 569 C C . TRP A 1 73 ? 37.375 5.965 -37.341 1.00 81.56 73 TRP A C 1
ATOM 571 O O . TRP A 1 73 ? 38.598 5.992 -37.181 1.00 81.56 73 TRP A O 1
ATOM 581 N N . LYS A 1 74 ? 36.806 5.310 -38.350 1.00 84.12 74 LYS A N 1
ATOM 582 C CA . LYS A 1 74 ? 37.566 4.712 -39.443 1.00 84.12 74 LYS A CA 1
ATOM 583 C C . LYS A 1 74 ? 37.622 5.709 -40.596 1.00 84.12 74 LYS A C 1
AT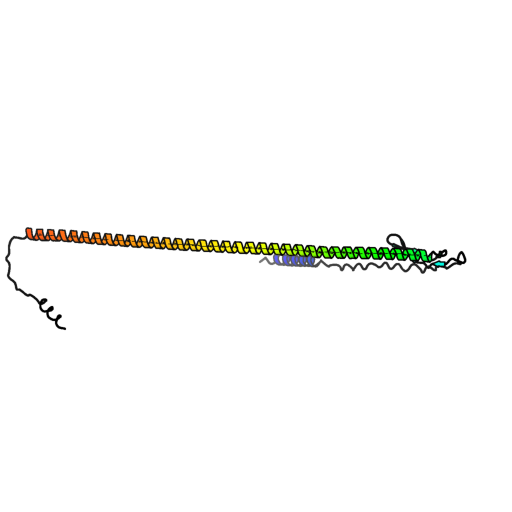OM 585 O O . LYS A 1 74 ? 36.559 6.078 -41.091 1.00 84.12 74 LYS A O 1
ATOM 590 N N . PRO A 1 75 ? 38.821 6.154 -41.019 1.00 83.94 75 PRO A N 1
ATOM 591 C CA . PRO A 1 75 ? 38.934 7.014 -42.186 1.00 83.94 75 PRO A CA 1
ATOM 592 C C . PRO A 1 75 ? 38.520 6.263 -43.455 1.00 83.94 75 PRO A C 1
ATOM 594 O O . PRO A 1 75 ? 38.590 5.031 -43.497 1.00 83.94 75 PRO A O 1
ATOM 597 N N . GLY A 1 76 ? 38.102 7.001 -44.480 1.00 86.38 76 GLY A N 1
ATOM 598 C CA . GLY A 1 76 ? 37.728 6.440 -45.771 1.00 86.38 76 GLY A CA 1
ATOM 599 C C . GLY A 1 76 ? 38.887 5.718 -46.460 1.00 86.38 76 GLY A C 1
ATOM 600 O O . GLY A 1 76 ? 40.060 6.069 -46.299 1.00 86.38 76 GLY A O 1
ATOM 601 N N . TYR A 1 77 ? 38.565 4.670 -47.216 1.00 86.69 77 TYR A N 1
ATOM 602 C CA . TYR A 1 77 ? 39.558 3.836 -47.892 1.00 86.69 77 TYR A CA 1
ATOM 603 C C . TYR A 1 77 ? 39.024 3.225 -49.189 1.00 86.69 77 TYR A C 1
ATOM 605 O O . TYR A 1 77 ? 37.820 3.048 -49.387 1.00 86.69 77 TYR A O 1
ATOM 613 N N . TRP A 1 78 ? 39.951 2.860 -50.077 1.00 87.38 78 TRP A N 1
ATOM 614 C CA . TRP A 1 78 ? 39.651 2.038 -51.244 1.00 87.38 78 TRP A CA 1
ATOM 615 C C . TRP A 1 78 ? 39.522 0.579 -50.827 1.00 87.38 78 TRP A C 1
ATOM 617 O O . TRP A 1 78 ? 40.473 -0.024 -50.330 1.00 87.38 78 TRP A O 1
ATOM 627 N N . ALA A 1 79 ? 38.351 0.006 -51.057 1.00 88.00 79 ALA A N 1
ATOM 628 C CA . ALA A 1 79 ? 38.044 -1.367 -50.716 1.00 88.00 79 ALA A CA 1
ATOM 629 C C . ALA A 1 79 ? 37.885 -2.235 -51.968 1.00 88.00 79 ALA A C 1
ATOM 631 O O . ALA A 1 79 ? 37.404 -1.741 -52.993 1.00 88.00 79 ALA A O 1
ATOM 632 N N . PRO A 1 80 ? 38.226 -3.532 -51.887 1.00 89.19 80 PRO A N 1
ATOM 633 C CA . PRO A 1 80 ? 37.944 -4.463 -52.966 1.00 89.19 80 PRO A CA 1
ATOM 634 C C . PRO A 1 80 ? 36.426 -4.594 -53.198 1.00 89.19 80 PRO A C 1
ATOM 636 O O . PRO A 1 80 ? 35.617 -4.295 -52.301 1.00 89.19 80 PRO A O 1
ATOM 639 N N . PRO A 1 81 ? 36.012 -5.097 -54.372 1.00 83.25 81 PRO A N 1
ATOM 640 C CA . PRO A 1 81 ? 34.610 -5.379 -54.646 1.00 83.25 81 PRO A CA 1
ATOM 641 C C . PRO A 1 81 ? 33.970 -6.236 -53.543 1.00 83.25 81 PRO A C 1
ATOM 643 O O . PRO A 1 81 ? 34.559 -7.183 -53.022 1.00 83.25 81 PRO A O 1
ATOM 646 N N . GLY A 1 82 ? 32.733 -5.906 -53.167 1.00 83.94 82 GLY A N 1
ATOM 647 C CA . GLY A 1 82 ? 31.957 -6.661 -52.175 1.00 83.94 82 GLY A CA 1
ATOM 648 C C . GLY A 1 82 ? 32.128 -6.225 -50.715 1.00 83.94 82 GLY A C 1
ATOM 649 O O . GLY A 1 82 ? 31.320 -6.623 -49.875 1.00 83.94 82 GLY A O 1
ATOM 650 N N . GLU A 1 83 ? 33.097 -5.362 -50.394 1.00 86.44 83 GLU A N 1
ATOM 651 C CA . GLU A 1 83 ? 33.271 -4.835 -49.030 1.00 86.44 83 GLU A CA 1
ATOM 652 C C . GLU A 1 83 ? 32.032 -4.068 -48.539 1.00 86.44 83 GLU A C 1
ATOM 654 O O . GLU A 1 83 ? 31.577 -4.266 -47.414 1.00 86.44 83 GLU A O 1
ATOM 659 N N . ARG A 1 84 ? 31.411 -3.264 -49.414 1.00 81.62 84 ARG A N 1
ATOM 660 C CA . ARG A 1 84 ? 30.187 -2.508 -49.095 1.00 81.62 84 ARG A CA 1
ATOM 661 C C . ARG A 1 84 ? 29.055 -3.409 -48.600 1.00 81.62 84 ARG A C 1
ATOM 663 O O . ARG A 1 84 ? 28.374 -3.069 -47.637 1.00 81.62 84 ARG A O 1
ATOM 670 N N . TRP A 1 85 ? 28.875 -4.572 -49.225 1.00 84.56 85 TRP A N 1
ATOM 671 C CA . TRP A 1 85 ? 27.863 -5.541 -48.804 1.00 84.56 85 TRP A CA 1
ATOM 672 C C . TRP A 1 85 ? 28.206 -6.167 -47.449 1.00 84.56 85 TRP A C 1
ATOM 674 O O . TRP A 1 85 ? 27.319 -6.327 -46.615 1.00 84.56 85 TRP A O 1
ATOM 684 N N . ARG A 1 86 ? 29.487 -6.464 -47.187 1.00 86.75 86 ARG A N 1
ATOM 685 C CA . ARG A 1 86 ? 29.941 -7.004 -45.893 1.00 86.75 86 ARG A CA 1
ATOM 686 C C . ARG A 1 86 ? 29.737 -6.010 -44.744 1.00 86.75 86 ARG A C 1
ATOM 688 O O . ARG A 1 86 ? 29.234 -6.408 -43.693 1.00 86.75 86 ARG A O 1
ATOM 695 N N . LEU A 1 87 ? 30.040 -4.728 -44.953 1.00 83.50 87 LEU A N 1
ATOM 696 C CA . LEU A 1 87 ? 29.762 -3.672 -43.970 1.00 83.50 87 LEU A CA 1
ATOM 697 C C . LEU A 1 87 ? 28.261 -3.514 -43.713 1.00 83.50 87 LEU A C 1
ATOM 699 O O . LEU A 1 87 ? 27.839 -3.482 -42.556 1.00 83.50 87 LEU A O 1
ATOM 703 N N . GLN A 1 88 ? 27.448 -3.492 -44.773 1.00 84.50 88 GLN A N 1
ATOM 704 C CA . GLN A 1 88 ? 25.993 -3.405 -44.649 1.00 84.50 88 GLN A CA 1
ATOM 705 C C . GLN A 1 88 ? 25.426 -4.569 -43.819 1.00 84.50 88 GLN A C 1
ATOM 707 O O . GLN A 1 88 ? 24.667 -4.345 -42.877 1.00 84.50 88 GLN A O 1
ATOM 712 N N . GLN A 1 89 ? 25.858 -5.800 -44.102 1.00 89.38 89 GLN A N 1
ATOM 713 C CA . GLN A 1 89 ? 25.448 -6.993 -43.353 1.00 89.38 89 GLN A CA 1
ATOM 714 C C . GLN A 1 89 ? 25.842 -6.919 -41.870 1.00 89.38 89 GLN A C 1
ATOM 716 O O . GLN A 1 89 ? 25.049 -7.271 -40.992 1.00 89.38 89 GLN A O 1
ATOM 721 N N . ARG A 1 90 ? 27.045 -6.415 -41.555 1.00 86.06 90 ARG A N 1
ATOM 722 C CA . ARG A 1 90 ? 27.483 -6.202 -40.165 1.00 86.06 90 ARG A CA 1
ATOM 723 C C . ARG A 1 90 ? 26.572 -5.212 -39.437 1.00 86.06 90 ARG A C 1
ATOM 725 O O . ARG A 1 90 ? 26.100 -5.517 -38.341 1.00 86.06 90 ARG A O 1
ATOM 732 N N . ILE A 1 91 ? 26.285 -4.065 -40.056 1.00 84.25 91 ILE A N 1
ATOM 733 C CA . ILE A 1 91 ? 25.412 -3.023 -39.491 1.00 84.25 91 ILE A CA 1
ATOM 734 C C . ILE A 1 91 ? 24.002 -3.571 -39.244 1.00 84.25 91 ILE A C 1
ATOM 736 O O . ILE A 1 91 ? 23.419 -3.350 -38.180 1.00 84.25 91 ILE A O 1
ATOM 740 N N . GLU A 1 92 ? 23.443 -4.310 -40.202 1.00 89.12 92 GLU A N 1
ATOM 741 C CA . GLU A 1 92 ? 22.118 -4.921 -40.074 1.00 89.12 92 GLU A CA 1
ATOM 742 C C . GLU A 1 92 ? 22.059 -5.946 -38.940 1.00 89.12 92 GLU A C 1
ATOM 744 O O . GLU A 1 92 ? 21.122 -5.913 -38.133 1.00 89.12 92 GLU A O 1
ATOM 749 N N . ARG A 1 93 ? 23.083 -6.799 -38.820 1.00 90.19 93 ARG A N 1
ATOM 750 C CA . ARG A 1 93 ? 23.215 -7.760 -37.720 1.00 90.19 93 ARG A CA 1
ATOM 751 C C . ARG A 1 93 ? 23.269 -7.058 -36.365 1.00 90.19 93 ARG A C 1
ATOM 753 O O . ARG A 1 93 ? 22.560 -7.456 -35.441 1.00 90.19 93 ARG A O 1
ATOM 760 N N . GLU A 1 94 ? 24.065 -6.003 -36.233 1.00 86.00 94 GLU A N 1
ATOM 761 C CA . GLU A 1 94 ? 24.153 -5.238 -34.987 1.00 86.00 94 GLU A CA 1
ATOM 762 C C . GLU A 1 94 ? 22.836 -4.552 -34.620 1.00 86.00 94 GLU A C 1
ATOM 764 O O . GLU A 1 94 ? 22.427 -4.583 -33.457 1.00 86.00 94 GLU A O 1
ATOM 769 N N . ARG A 1 95 ? 22.133 -3.980 -35.604 1.00 87.12 95 ARG A N 1
ATOM 770 C CA . ARG A 1 95 ? 20.790 -3.413 -35.406 1.00 87.12 95 ARG A CA 1
ATOM 771 C C . ARG A 1 95 ? 19.792 -4.483 -34.973 1.00 87.12 95 ARG A C 1
ATOM 773 O O . ARG A 1 95 ? 18.964 -4.224 -34.104 1.00 87.12 95 A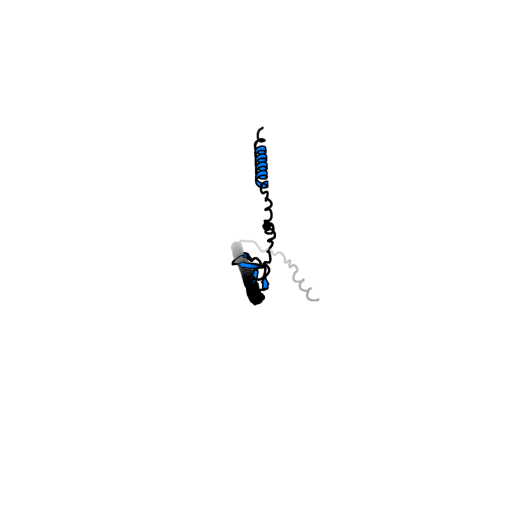RG A O 1
ATOM 780 N N . ALA A 1 96 ? 19.869 -5.689 -35.534 1.00 93.44 96 ALA A N 1
ATOM 781 C CA . ALA A 1 96 ? 19.024 -6.807 -35.122 1.00 93.44 96 ALA A CA 1
ATOM 782 C C . ALA A 1 96 ? 19.284 -7.217 -33.663 1.00 93.44 96 ALA A C 1
ATOM 784 O O . ALA A 1 96 ? 18.330 -7.360 -32.900 1.00 93.44 96 ALA A O 1
ATOM 785 N N . ILE A 1 97 ? 20.552 -7.318 -33.253 1.00 92.06 97 ILE A N 1
ATOM 786 C CA . ILE A 1 97 ? 20.931 -7.599 -31.859 1.00 92.06 97 ILE A CA 1
ATOM 787 C C . ILE A 1 97 ? 20.436 -6.485 -30.926 1.00 92.06 97 ILE A C 1
ATOM 789 O O . ILE A 1 97 ? 19.904 -6.769 -29.854 1.00 92.06 97 ILE A O 1
ATOM 793 N N . ALA A 1 98 ? 20.575 -5.218 -31.323 1.00 88.12 98 ALA A N 1
ATOM 794 C CA . ALA A 1 98 ? 20.088 -4.087 -30.537 1.00 88.12 98 ALA A CA 1
ATOM 795 C C . ALA A 1 98 ? 18.568 -4.159 -30.318 1.00 88.12 98 ALA A C 1
ATOM 797 O O . ALA A 1 98 ? 18.122 -4.062 -29.176 1.00 88.12 98 ALA A O 1
ATOM 798 N N . ARG A 1 99 ? 17.796 -4.437 -31.380 1.00 94.25 99 ARG A N 1
ATOM 799 C CA . ARG A 1 99 ? 16.339 -4.647 -31.300 1.00 94.25 99 ARG A CA 1
ATOM 800 C C . ARG A 1 99 ? 15.967 -5.821 -30.397 1.00 94.25 99 ARG A C 1
ATOM 802 O O . ARG A 1 99 ? 15.014 -5.728 -29.635 1.00 94.25 99 ARG A O 1
ATOM 809 N N . GLN A 1 100 ? 16.709 -6.929 -30.455 1.00 95.81 100 GLN A N 1
ATOM 810 C CA . GLN A 1 100 ? 16.477 -8.066 -29.557 1.00 95.81 100 GLN A CA 1
ATOM 811 C C . GLN A 1 100 ? 16.715 -7.693 -28.090 1.00 95.81 100 GLN A C 1
ATOM 813 O O . GLN A 1 100 ? 15.904 -8.036 -27.235 1.00 95.81 100 GLN A O 1
ATOM 818 N N . ARG A 1 101 ? 17.795 -6.960 -27.794 1.00 94.69 101 ARG A N 1
ATOM 819 C CA . ARG A 1 101 ? 18.091 -6.487 -26.433 1.00 94.69 101 ARG A CA 1
ATOM 820 C C . ARG A 1 101 ? 17.027 -5.527 -25.911 1.00 94.69 101 ARG A C 1
ATOM 822 O O . ARG A 1 101 ? 16.691 -5.583 -24.737 1.00 94.69 101 ARG A O 1
ATOM 829 N N . GLU A 1 102 ? 16.513 -4.652 -26.765 1.00 93.44 102 GLU A N 1
ATOM 830 C CA . GLU A 1 102 ? 15.423 -3.741 -26.417 1.00 93.44 102 GLU A CA 1
ATOM 831 C C . GLU A 1 102 ? 14.147 -4.503 -26.061 1.00 93.44 102 GLU A C 1
ATOM 833 O O . GLU A 1 102 ? 13.631 -4.316 -24.963 1.00 93.44 102 GLU A O 1
ATOM 838 N N . ARG A 1 103 ? 13.729 -5.457 -26.901 1.00 97.75 103 ARG A N 1
ATOM 839 C CA . ARG A 1 103 ? 12.582 -6.332 -26.608 1.00 97.75 103 ARG A CA 1
ATOM 840 C C . ARG A 1 103 ? 12.750 -7.096 -25.298 1.00 97.75 103 ARG A C 1
ATOM 842 O O . ARG A 1 103 ? 11.816 -7.162 -24.510 1.00 97.75 103 ARG A O 1
ATOM 849 N N . ALA A 1 104 ? 13.938 -7.642 -25.038 1.00 97.19 104 ALA A N 1
ATOM 850 C CA . ALA A 1 104 ? 14.210 -8.349 -23.788 1.00 97.19 104 ALA A CA 1
ATOM 851 C C . ALA A 1 104 ? 14.050 -7.433 -22.561 1.00 97.19 104 ALA A C 1
ATOM 853 O O . ALA A 1 104 ? 13.415 -7.829 -21.586 1.00 97.19 104 ALA A O 1
ATOM 854 N N . ARG A 1 105 ? 14.560 -6.194 -22.635 1.00 96.62 105 ARG A N 1
ATOM 855 C CA . ARG A 1 105 ? 14.379 -5.189 -21.574 1.00 96.62 105 ARG A CA 1
ATOM 856 C C . ARG A 1 105 ? 12.915 -4.808 -21.385 1.00 96.62 105 ARG A C 1
ATOM 858 O O . ARG A 1 105 ? 12.472 -4.677 -20.252 1.00 96.62 105 ARG A O 1
ATOM 865 N N . GLU A 1 106 ? 12.160 -4.634 -22.467 1.00 96.81 106 GLU A N 1
ATOM 866 C CA . GLU A 1 106 ? 10.724 -4.337 -22.393 1.00 96.81 106 GLU A CA 1
ATOM 867 C C . GLU A 1 106 ? 9.932 -5.485 -21.757 1.00 96.81 106 GLU A C 1
ATOM 869 O O . GLU A 1 106 ? 9.041 -5.254 -20.940 1.00 96.81 106 GLU A O 1
ATOM 874 N N . GLU A 1 107 ? 10.256 -6.730 -22.105 1.00 98.06 107 GLU A N 1
ATOM 875 C CA . GLU A 1 107 ? 9.629 -7.912 -21.515 1.00 98.06 107 GLU A CA 1
ATOM 876 C C . GLU A 1 107 ? 9.945 -8.066 -20.029 1.00 98.06 107 GLU A C 1
ATOM 878 O O . GLU A 1 107 ? 9.061 -8.443 -19.258 1.00 98.06 107 GLU A O 1
ATOM 883 N N . GLU A 1 108 ? 11.184 -7.794 -19.628 1.00 98.12 108 GLU A N 1
ATOM 884 C CA . GLU A 1 108 ? 11.603 -7.754 -18.228 1.00 98.12 108 GLU A CA 1
ATOM 885 C C . GLU A 1 108 ? 10.840 -6.662 -17.469 1.00 98.12 108 GLU A C 1
ATOM 887 O O . GLU A 1 108 ? 10.151 -6.957 -16.494 1.00 98.12 108 GLU A O 1
ATOM 892 N N . TRP A 1 109 ? 10.816 -5.435 -17.997 1.00 96.81 109 TRP A N 1
ATOM 893 C CA . TRP A 1 109 ? 10.027 -4.330 -17.445 1.00 96.81 109 TRP A CA 1
ATOM 894 C C . TRP A 1 109 ? 8.540 -4.665 -17.297 1.00 96.81 109 TRP A C 1
ATOM 896 O O . TRP A 1 109 ? 7.896 -4.276 -16.317 1.00 96.81 109 TRP A O 1
ATOM 906 N N . ARG A 1 110 ? 7.964 -5.373 -18.275 1.00 97.88 110 ARG A N 1
ATOM 907 C CA . ARG A 1 110 ? 6.569 -5.825 -18.223 1.00 97.88 110 ARG A CA 1
ATOM 908 C C . ARG A 1 110 ? 6.359 -6.827 -17.090 1.00 97.88 110 ARG A C 1
ATOM 910 O O . ARG A 1 110 ? 5.393 -6.669 -16.344 1.00 97.88 110 ARG A O 1
ATOM 917 N N . ARG A 1 111 ? 7.253 -7.813 -16.949 1.00 98.31 111 ARG A N 1
ATOM 918 C CA . ARG A 1 111 ? 7.209 -8.814 -15.870 1.00 98.31 111 ARG A CA 1
ATOM 919 C C . ARG A 1 111 ? 7.320 -8.160 -14.498 1.00 98.31 111 ARG A C 1
ATOM 921 O O . ARG A 1 111 ? 6.510 -8.459 -13.628 1.00 98.31 111 ARG A O 1
ATOM 928 N N . ASP A 1 112 ? 8.248 -7.229 -14.320 1.00 97.69 112 ASP A N 1
ATOM 929 C CA . ASP A 1 112 ? 8.430 -6.525 -13.047 1.00 97.69 112 ASP A CA 1
ATOM 930 C C . ASP A 1 112 ? 7.192 -5.713 -12.662 1.00 97.69 112 ASP A C 1
ATOM 932 O O . ASP A 1 112 ? 6.749 -5.735 -11.509 1.00 97.69 112 ASP A O 1
ATOM 936 N N . ARG A 1 113 ? 6.577 -5.034 -13.638 1.00 97.94 113 ARG A N 1
ATOM 937 C CA . ARG A 1 113 ? 5.329 -4.289 -13.430 1.00 97.94 113 ARG A CA 1
ATOM 938 C C . ARG A 1 113 ? 4.172 -5.208 -13.044 1.00 97.94 113 ARG A C 1
ATOM 940 O O . ARG A 1 113 ? 3.355 -4.838 -12.202 1.00 97.94 113 ARG A O 1
ATOM 947 N N . GLU A 1 114 ? 4.074 -6.377 -13.664 1.00 97.81 114 GLU A N 1
ATOM 948 C CA . GLU A 1 114 ? 3.056 -7.376 -13.339 1.00 97.81 114 GLU A CA 1
ATOM 949 C C . GLU A 1 114 ? 3.256 -7.933 -11.925 1.00 97.81 114 GLU A C 1
ATOM 951 O O . GLU A 1 114 ? 2.336 -7.867 -11.112 1.00 97.81 114 GLU A O 1
ATOM 956 N N . GLN A 1 115 ? 4.484 -8.322 -11.578 1.00 98.19 115 GLN A N 1
ATOM 957 C CA . GLN A 1 115 ? 4.833 -8.774 -10.230 1.00 98.19 115 GLN A CA 1
ATOM 958 C C . GLN A 1 115 ? 4.598 -7.696 -9.164 1.00 98.19 115 GLN A C 1
ATOM 960 O O . GLN A 1 115 ? 4.215 -8.001 -8.035 1.00 98.19 115 GLN A O 1
ATOM 965 N N . ALA A 1 116 ? 4.830 -6.418 -9.476 1.00 97.88 116 ALA A N 1
ATOM 966 C CA . ALA A 1 116 ? 4.510 -5.321 -8.565 1.00 97.88 116 ALA A CA 1
ATOM 967 C C . ALA A 1 116 ? 3.000 -5.248 -8.279 1.00 97.88 116 ALA A C 1
ATOM 969 O O . ALA A 1 116 ? 2.606 -5.120 -7.120 1.00 97.88 116 ALA A O 1
ATOM 970 N N . ARG A 1 117 ? 2.160 -5.406 -9.311 1.00 98.00 117 ARG A N 1
ATOM 971 C CA . ARG A 1 117 ? 0.695 -5.444 -9.162 1.00 98.00 117 ARG A CA 1
ATOM 972 C C . ARG A 1 117 ? 0.227 -6.664 -8.375 1.00 98.00 117 ARG A C 1
ATOM 974 O O . ARG A 1 117 ? -0.690 -6.542 -7.570 1.00 98.00 117 ARG A O 1
ATOM 981 N N . ASP A 1 118 ? 0.838 -7.826 -8.590 1.00 97.94 118 ASP A N 1
ATOM 982 C CA . ASP A 1 118 ? 0.529 -9.031 -7.811 1.00 97.94 118 ASP A CA 1
ATOM 983 C C . ASP A 1 118 ? 0.859 -8.852 -6.335 1.00 97.94 118 ASP A C 1
ATOM 985 O O . ASP A 1 118 ? -0.001 -9.081 -5.484 1.00 97.94 118 ASP A O 1
ATOM 989 N N . ARG A 1 119 ? 2.051 -8.327 -6.030 1.00 98.12 119 ARG A N 1
ATOM 990 C CA . ARG A 1 119 ? 2.422 -7.978 -4.655 1.00 98.12 119 ARG A CA 1
ATOM 991 C C . ARG A 1 119 ? 1.403 -7.021 -4.046 1.00 98.12 119 ARG A C 1
ATOM 993 O O . ARG A 1 119 ? 0.935 -7.258 -2.940 1.00 98.12 119 ARG A O 1
ATOM 1000 N N . GLU A 1 120 ? 1.018 -5.964 -4.755 1.00 97.69 120 GLU A N 1
ATOM 1001 C CA . GLU A 1 120 ? 0.019 -5.007 -4.268 1.00 97.69 120 GLU A CA 1
ATOM 1002 C C . GLU A 1 120 ? -1.333 -5.668 -3.950 1.00 97.69 120 GLU A C 1
ATOM 1004 O O . GLU A 1 120 ? -1.923 -5.383 -2.902 1.00 97.69 120 GLU A O 1
ATOM 1009 N N . ARG A 1 121 ? -1.795 -6.599 -4.798 1.00 98.31 121 ARG A N 1
ATOM 1010 C CA . ARG A 1 121 ? -2.999 -7.406 -4.545 1.00 98.31 121 ARG A CA 1
ATOM 1011 C C . ARG A 1 121 ? -2.861 -8.259 -3.284 1.00 98.31 121 ARG A C 1
ATOM 1013 O O . ARG A 1 121 ? -3.803 -8.324 -2.495 1.00 98.31 121 ARG A O 1
ATOM 1020 N N . ASP A 1 122 ? -1.713 -8.892 -3.067 1.00 98.19 122 ASP A N 1
ATOM 1021 C CA . ASP A 1 122 ? -1.448 -9.685 -1.860 1.00 98.19 122 ASP A CA 1
ATOM 1022 C C . ASP A 1 122 ? -1.479 -8.829 -0.595 1.00 98.19 122 ASP A C 1
ATOM 1024 O O . ASP A 1 122 ? -2.175 -9.165 0.367 1.00 98.19 122 ASP A O 1
ATOM 1028 N N . TRP A 1 123 ? -0.813 -7.674 -0.625 1.00 97.56 123 TRP A N 1
ATOM 1029 C CA . TRP A 1 123 ? -0.840 -6.709 0.473 1.00 97.56 123 TRP A CA 1
ATOM 1030 C C . TRP A 1 123 ? -2.255 -6.188 0.751 1.00 97.56 123 TRP A C 1
ATOM 1032 O O . TRP A 1 123 ? -2.616 -5.991 1.910 1.00 97.56 123 TRP A O 1
ATOM 1042 N N . ALA A 1 124 ? -3.078 -5.972 -0.280 1.00 97.94 124 ALA A N 1
ATOM 1043 C CA . ALA A 1 124 ? -4.476 -5.584 -0.101 1.00 97.94 124 ALA A CA 1
ATOM 1044 C C . ALA A 1 124 ? -5.283 -6.677 0.615 1.00 97.94 124 ALA A C 1
ATOM 1046 O O . ALA A 1 124 ? -5.935 -6.384 1.618 1.00 97.94 124 ALA A O 1
ATOM 1047 N N . ARG A 1 125 ? -5.152 -7.935 0.172 1.00 98.25 125 ARG A N 1
ATOM 1048 C CA . ARG A 1 125 ? -5.801 -9.096 0.803 1.00 98.25 125 ARG A CA 1
ATOM 1049 C C . ARG A 1 125 ? -5.386 -9.285 2.260 1.00 98.25 125 ARG A C 1
ATOM 1051 O O . ARG A 1 125 ? -6.204 -9.687 3.081 1.00 98.25 125 ARG A O 1
ATOM 1058 N N . GLU A 1 126 ? -4.121 -9.034 2.589 1.00 97.88 126 GLU A N 1
ATOM 1059 C CA . GLU A 1 126 ? -3.633 -9.084 3.973 1.00 97.88 126 GLU A CA 1
ATOM 1060 C C . GLU A 1 126 ? -4.272 -7.988 4.835 1.00 97.88 126 GLU A C 1
ATOM 1062 O O . GLU A 1 126 ? -4.774 -8.273 5.919 1.00 97.88 126 GLU A O 1
ATOM 1067 N N . ARG A 1 127 ? -4.330 -6.747 4.335 1.00 98.31 127 ARG A N 1
ATOM 1068 C CA . ARG A 1 127 ? -4.978 -5.637 5.054 1.00 98.31 127 ARG A CA 1
ATOM 1069 C C . ARG A 1 127 ? -6.463 -5.886 5.299 1.00 98.31 127 ARG A C 1
ATOM 1071 O O . ARG A 1 127 ? -6.953 -5.546 6.372 1.00 98.31 127 ARG A O 1
ATOM 1078 N N . ASP A 1 128 ? -7.172 -6.465 4.331 1.00 98.12 128 ASP A N 1
ATOM 1079 C CA . ASP A 1 128 ? -8.574 -6.864 4.511 1.00 98.12 128 ASP A CA 1
ATOM 1080 C C . ASP A 1 128 ? -8.714 -7.905 5.625 1.00 98.12 128 ASP A C 1
ATOM 1082 O O . ASP A 1 128 ? -9.511 -7.716 6.541 1.00 98.12 128 ASP A O 1
ATOM 1086 N N . ARG A 1 129 ? -7.867 -8.944 5.622 1.00 98.31 129 ARG A N 1
ATOM 1087 C CA . ARG A 1 129 ? -7.847 -9.959 6.688 1.00 98.31 129 ARG A CA 1
ATOM 1088 C C . ARG A 1 129 ? -7.585 -9.352 8.068 1.00 98.31 129 ARG A C 1
ATOM 1090 O O . ARG A 1 129 ? -8.262 -9.719 9.026 1.00 98.31 129 ARG A O 1
ATOM 1097 N N . GLN A 1 130 ? -6.648 -8.411 8.171 1.00 97.94 130 GLN A N 1
ATOM 1098 C CA . GLN A 1 130 ? -6.353 -7.713 9.426 1.00 97.94 130 GLN A CA 1
ATOM 1099 C C . GLN A 1 130 ? -7.536 -6.865 9.907 1.00 97.94 130 GLN A C 1
ATOM 1101 O O . GLN A 1 130 ? -7.889 -6.924 11.085 1.00 97.94 130 GLN A O 1
ATOM 1106 N N . ARG A 1 131 ? -8.189 -6.120 9.004 1.00 98.38 131 ARG A N 1
ATOM 1107 C CA . ARG A 1 131 ? -9.402 -5.354 9.332 1.00 98.38 131 ARG A CA 1
ATOM 1108 C C . ARG A 1 131 ? -10.523 -6.259 9.827 1.00 98.38 131 ARG A C 1
ATOM 1110 O O . ARG A 1 131 ? -11.120 -5.976 10.863 1.00 98.38 131 ARG A O 1
ATOM 1117 N N . ASP A 1 132 ? -10.778 -7.359 9.129 1.00 98.06 132 ASP A N 1
ATOM 1118 C CA . ASP A 1 132 ? -11.811 -8.320 9.515 1.00 98.06 132 ASP A CA 1
ATOM 1119 C C . ASP A 1 132 ? -11.518 -8.947 10.879 1.00 98.06 132 ASP A C 1
ATOM 1121 O O . ASP A 1 132 ? -12.426 -9.115 11.696 1.00 98.06 132 ASP A O 1
ATOM 1125 N N . GLN A 1 133 ? -10.254 -9.277 11.152 1.00 98.31 133 GLN A N 1
ATOM 1126 C CA . GLN A 1 133 ? -9.830 -9.778 12.455 1.00 98.31 133 GLN A CA 1
ATOM 1127 C C . GLN A 1 133 ? -10.079 -8.741 13.555 1.00 98.31 133 GLN A C 1
ATOM 1129 O O . GLN A 1 133 ? -10.641 -9.081 14.595 1.00 98.31 133 GLN A O 1
ATOM 1134 N N . GLN A 1 134 ? -9.715 -7.481 13.320 1.00 98.12 134 GLN A N 1
ATOM 1135 C CA . GLN A 1 134 ? -9.924 -6.401 14.280 1.00 98.12 134 GLN A CA 1
ATOM 1136 C C . GLN A 1 134 ? -11.415 -6.190 14.580 1.00 98.12 134 GLN A C 1
ATOM 1138 O O . GLN A 1 134 ? -11.804 -6.134 15.744 1.00 98.12 134 GLN A O 1
ATOM 1143 N N . LEU A 1 135 ? -12.263 -6.169 13.548 1.00 98.25 135 LEU A N 1
ATOM 1144 C CA . LEU A 1 135 ? -13.716 -6.039 13.700 1.00 98.25 135 LEU A CA 1
ATOM 1145 C C . LEU A 1 135 ? -14.349 -7.229 14.436 1.00 98.25 135 LEU A C 1
ATOM 1147 O O . LEU A 1 135 ? -15.362 -7.067 15.119 1.00 98.25 135 LEU A O 1
ATOM 1151 N N . ARG A 1 136 ? -13.792 -8.438 14.289 1.00 98.25 136 ARG A N 1
ATOM 1152 C CA . ARG A 1 136 ? -14.222 -9.610 15.069 1.00 98.25 136 ARG A CA 1
ATOM 1153 C C . ARG A 1 136 ? -13.888 -9.430 16.543 1.00 98.25 136 ARG A C 1
ATOM 1155 O O . ARG A 1 136 ? -14.785 -9.558 17.366 1.00 98.25 136 ARG A O 1
ATOM 1162 N N . LEU A 1 137 ? -12.642 -9.067 16.851 1.00 98.44 137 LEU A N 1
ATOM 1163 C CA . LEU A 1 137 ? -12.193 -8.837 18.225 1.00 98.44 137 LEU A CA 1
ATOM 1164 C C . LEU A 1 137 ? -13.007 -7.736 18.913 1.00 98.44 137 LEU A C 1
ATOM 1166 O O . LEU A 1 137 ? -13.420 -7.905 20.054 1.00 98.44 137 LEU A O 1
ATOM 1170 N N . GLU A 1 138 ? -13.287 -6.638 18.212 1.00 98.25 138 GLU A N 1
ATOM 1171 C CA . GLU A 1 138 ? -14.106 -5.547 18.745 1.00 98.25 138 GLU A CA 1
ATOM 1172 C C . GLU A 1 138 ? -15.539 -6.002 19.051 1.00 98.25 138 GLU A C 1
ATOM 1174 O O . GLU A 1 138 ? -16.079 -5.702 20.114 1.00 98.25 138 GLU A O 1
ATOM 1179 N N . ARG A 1 139 ? -16.148 -6.780 18.150 1.00 98.44 139 ARG A N 1
ATOM 1180 C CA . ARG A 1 139 ? -17.500 -7.319 18.341 1.00 98.44 139 ARG A CA 1
ATOM 1181 C C . ARG A 1 139 ? -17.570 -8.326 19.483 1.00 98.44 139 ARG A C 1
ATOM 1183 O O . ARG A 1 139 ? -18.549 -8.329 20.226 1.00 98.44 139 ARG A O 1
ATOM 1190 N N . ASP A 1 140 ? -16.566 -9.185 19.611 1.00 98.25 140 ASP A N 1
ATOM 1191 C CA . ASP A 1 140 ? -16.485 -10.149 20.707 1.00 98.25 140 ASP A CA 1
ATOM 1192 C C . ASP A 1 140 ? -16.300 -9.419 22.042 1.00 98.25 140 ASP A C 1
ATOM 1194 O O . ASP A 1 140 ? -17.041 -9.683 22.986 1.00 98.25 140 ASP A O 1
ATOM 1198 N N . HIS A 1 141 ? -15.437 -8.399 22.081 1.00 98.44 141 HIS A N 1
ATOM 1199 C CA . HIS A 1 141 ? -15.285 -7.538 23.249 1.00 98.44 141 HIS A CA 1
ATOM 1200 C C . HIS A 1 141 ? -16.598 -6.835 23.631 1.00 98.44 141 HIS A C 1
ATOM 1202 O O . HIS A 1 141 ? -16.979 -6.839 24.799 1.00 98.44 141 HIS A O 1
ATOM 1208 N N . GLN A 1 142 ? -17.340 -6.287 22.661 1.00 97.69 142 GLN A N 1
ATOM 1209 C CA . GLN A 1 142 ? -18.656 -5.687 22.915 1.00 97.69 142 GLN A CA 1
ATOM 1210 C C . GLN A 1 142 ? -19.640 -6.696 23.522 1.00 97.69 142 GLN A C 1
ATOM 1212 O O . GLN A 1 142 ? -20.318 -6.377 24.498 1.00 97.69 142 GLN A O 1
ATOM 1217 N N . ARG A 1 143 ? -19.687 -7.924 22.992 1.00 98.31 143 ARG A N 1
ATOM 1218 C CA . ARG A 1 143 ? -20.545 -8.995 23.523 1.00 98.31 143 ARG A CA 1
ATOM 1219 C C . ARG A 1 143 ? -20.170 -9.385 24.945 1.00 98.31 143 ARG A C 1
ATOM 1221 O O . ARG A 1 143 ? -21.060 -9.650 25.749 1.00 98.31 143 ARG A O 1
ATOM 1228 N N . ASP A 1 144 ? -18.883 -9.435 25.262 1.00 98.31 144 ASP A N 1
ATOM 1229 C CA . ASP A 1 144 ? -18.425 -9.749 26.613 1.00 98.31 144 ASP A CA 1
ATOM 1230 C C . ASP A 1 144 ? -18.807 -8.636 27.596 1.00 98.31 144 ASP A C 1
ATOM 1232 O O . ASP A 1 144 ? -19.385 -8.922 28.645 1.00 98.31 144 ASP A O 1
ATOM 1236 N N . MET A 1 145 ? -18.638 -7.369 27.210 1.00 98.00 145 MET A N 1
ATOM 1237 C CA . MET A 1 145 ? -19.092 -6.228 28.012 1.00 98.00 145 MET A CA 1
ATOM 1238 C C . MET A 1 145 ? -20.612 -6.236 28.240 1.00 98.00 145 MET A C 1
ATOM 1240 O O . MET A 1 145 ? -21.082 -5.912 29.333 1.00 98.00 145 MET A O 1
ATOM 1244 N N . GLU A 1 146 ? -21.407 -6.609 27.233 1.00 98.00 146 GLU A N 1
ATOM 1245 C CA . GLU A 1 146 ? -22.858 -6.782 27.381 1.00 98.00 146 GLU A CA 1
ATOM 1246 C C . GLU A 1 146 ? -23.198 -7.910 28.362 1.00 98.00 146 GLU A C 1
ATOM 1248 O O . GLU A 1 146 ? -24.029 -7.720 29.252 1.00 98.00 146 GLU A O 1
ATOM 1253 N N . ARG A 1 147 ? -22.518 -9.059 28.262 1.00 98.31 147 ARG A N 1
ATOM 1254 C CA . ARG A 1 147 ? -22.705 -10.186 29.189 1.00 98.31 147 ARG A CA 1
ATOM 1255 C C . ARG A 1 147 ? -22.388 -9.796 30.627 1.00 98.31 147 ARG A C 1
ATOM 1257 O O . ARG A 1 147 ? -23.132 -10.179 31.527 1.00 98.31 147 ARG A O 1
ATOM 1264 N N . GLU A 1 148 ? -21.318 -9.042 30.855 1.00 97.94 148 GLU A N 1
ATOM 1265 C CA . GLU A 1 148 ? -20.952 -8.557 32.188 1.00 97.94 148 GLU A CA 1
ATOM 1266 C C . GLU A 1 148 ? -22.009 -7.608 32.759 1.00 97.94 148 GLU A C 1
ATOM 1268 O O . GLU A 1 148 ? -22.424 -7.764 33.911 1.00 97.94 148 GLU A O 1
ATOM 1273 N N . ARG A 1 149 ? -22.509 -6.664 31.952 1.00 98.19 149 ARG A N 1
ATOM 1274 C CA . ARG A 1 149 ? -23.604 -5.765 32.354 1.00 98.19 149 ARG A CA 1
ATOM 1275 C C . ARG A 1 149 ? -24.867 -6.544 32.707 1.00 98.19 149 ARG A C 1
ATOM 1277 O O . ARG A 1 149 ? -25.474 -6.296 33.749 1.00 98.19 149 ARG A O 1
ATOM 1284 N N . ASP A 1 150 ? -25.236 -7.522 31.887 1.00 98.19 150 ASP A N 1
ATOM 1285 C CA . ASP A 1 150 ? -26.387 -8.386 32.142 1.00 98.19 150 ASP A CA 1
ATOM 1286 C C . ASP A 1 150 ? -26.226 -9.190 33.434 1.00 98.19 150 ASP A C 1
ATOM 1288 O O . ASP A 1 150 ? -27.181 -9.322 34.209 1.00 98.19 150 ASP A O 1
ATOM 1292 N N . GLN A 1 151 ? -25.025 -9.711 33.697 1.00 98.19 151 GLN A N 1
ATOM 1293 C CA . GLN A 1 151 ? -24.705 -10.393 34.949 1.00 98.19 151 GLN A CA 1
ATOM 1294 C C . GLN A 1 151 ? -24.832 -9.450 36.148 1.00 98.19 151 GLN A C 1
ATOM 1296 O O . GLN A 1 151 ? -25.494 -9.806 37.125 1.00 98.19 151 GLN A O 1
ATOM 1301 N N . GLN A 1 152 ? -24.285 -8.234 36.069 1.00 97.81 152 GLN A N 1
ATOM 1302 C CA . GLN A 1 152 ? -24.415 -7.235 37.134 1.00 97.81 152 GLN A CA 1
ATOM 1303 C C . GLN A 1 152 ? -25.882 -6.909 37.430 1.00 97.81 152 GLN A C 1
ATOM 1305 O O . GLN A 1 152 ? -26.303 -6.962 38.587 1.00 97.81 152 GLN A O 1
ATOM 1310 N N . MET A 1 153 ? -26.688 -6.677 36.393 1.00 97.44 153 MET A N 1
ATOM 1311 C CA . MET A 1 153 ? -28.123 -6.411 36.530 1.00 97.44 153 MET A CA 1
ATOM 1312 C C . MET A 1 153 ? -28.896 -7.600 37.118 1.00 97.44 153 MET A C 1
ATOM 1314 O O . MET A 1 153 ? -29.918 -7.423 37.786 1.00 97.44 153 MET A O 1
ATOM 1318 N N . ARG A 1 154 ? -28.474 -8.841 36.844 1.00 98.00 154 ARG A N 1
ATOM 1319 C CA . ARG A 1 154 ? -29.064 -10.039 37.467 1.00 98.00 154 ARG A CA 1
ATOM 1320 C C . ARG A 1 154 ? -28.742 -10.094 38.957 1.00 98.00 154 ARG A C 1
ATOM 1322 O O . ARG A 1 154 ? -29.668 -10.245 39.748 1.00 98.00 154 ARG A O 1
ATOM 1329 N N . LEU A 1 155 ? -27.476 -9.899 39.322 1.00 98.12 155 LEU A N 1
ATOM 1330 C CA . LEU A 1 155 ? -27.026 -9.893 40.715 1.00 98.12 155 LEU A CA 1
ATOM 1331 C C . LEU A 1 155 ? -27.684 -8.769 41.523 1.00 98.12 155 LEU A C 1
ATOM 1333 O O . LEU A 1 155 ? -28.090 -8.974 42.661 1.00 98.12 155 LEU A O 1
ATOM 1337 N N . GLU A 1 156 ? -27.835 -7.580 40.945 1.00 97.62 156 GLU A N 1
ATOM 1338 C CA . GLU A 1 156 ? -28.532 -6.472 41.597 1.00 97.62 156 GLU A CA 1
ATOM 1339 C C . GLU A 1 156 ? -30.010 -6.787 41.846 1.00 97.62 156 GLU A C 1
ATOM 1341 O O . GLU A 1 156 ? -30.494 -6.612 42.963 1.00 97.62 156 GLU A O 1
ATOM 1346 N N . ARG A 1 157 ? -30.712 -7.337 40.847 1.00 98.12 157 ARG A N 1
ATOM 1347 C CA . ARG A 1 157 ? -32.107 -7.776 41.011 1.00 98.12 157 ARG A CA 1
ATOM 1348 C C . ARG A 1 157 ? -32.253 -8.875 42.059 1.00 98.12 157 ARG A C 1
ATOM 1350 O O . ARG A 1 157 ? -33.252 -8.894 42.772 1.00 98.12 157 ARG A O 1
ATOM 1357 N N . GLU A 1 158 ? -31.293 -9.786 42.154 1.00 97.56 158 GLU A N 1
ATOM 1358 C CA . GLU A 1 158 ? -31.276 -10.822 43.186 1.00 97.56 158 GLU A CA 1
ATOM 1359 C C . GLU A 1 158 ? -31.072 -10.223 44.581 1.00 97.56 158 GLU A C 1
ATOM 1361 O O . GLU A 1 158 ? -31.891 -10.470 45.466 1.00 97.56 158 GLU A O 1
ATOM 1366 N N . ARG A 1 159 ? -30.094 -9.322 44.748 1.00 98.00 159 ARG A N 1
ATOM 1367 C CA . ARG A 1 159 ? -29.894 -8.567 45.998 1.00 98.00 159 ARG A CA 1
ATOM 1368 C C . ARG A 1 159 ? -31.146 -7.802 46.419 1.00 98.00 159 ARG A C 1
ATOM 1370 O O . ARG A 1 159 ? -31.510 -7.827 47.592 1.00 98.00 159 ARG A O 1
ATOM 1377 N N . GLN A 1 160 ? -31.825 -7.157 45.470 1.00 97.00 160 GLN A N 1
ATOM 1378 C CA . GLN A 1 160 ? -33.078 -6.446 45.724 1.00 97.00 160 GLN A CA 1
ATOM 1379 C C . GLN A 1 160 ? -34.153 -7.401 46.263 1.00 97.00 160 GLN A C 1
ATOM 1381 O O . GLN A 1 160 ? -34.780 -7.116 47.282 1.00 97.00 160 GLN A O 1
ATOM 1386 N N . ARG A 1 161 ? -34.328 -8.563 45.618 1.00 98.00 161 ARG A N 1
ATOM 1387 C CA . ARG A 1 161 ? -35.293 -9.589 46.043 1.00 98.00 161 ARG A CA 1
ATOM 1388 C C . ARG A 1 161 ? -34.974 -10.135 47.427 1.00 98.00 161 ARG A C 1
ATOM 1390 O O . ARG A 1 161 ? -35.889 -10.348 48.216 1.00 98.00 161 ARG A O 1
ATOM 1397 N N . ASP A 1 162 ? -33.704 -10.362 47.735 1.00 97.81 162 ASP A N 1
ATOM 1398 C CA . ASP A 1 162 ? -33.303 -10.849 49.053 1.00 97.81 162 ASP A CA 1
ATOM 1399 C C . ASP A 1 162 ? -33.513 -9.796 50.144 1.00 97.81 162 ASP A C 1
ATOM 1401 O O . ASP A 1 162 ? -33.977 -10.138 51.235 1.00 97.81 162 ASP A O 1
ATOM 1405 N N . ALA A 1 163 ? -33.280 -8.518 49.834 1.00 97.69 163 ALA A N 1
ATOM 1406 C CA . ALA A 1 163 ? -33.627 -7.410 50.719 1.00 97.69 163 ALA A CA 1
ATOM 1407 C C . ALA A 1 163 ? -35.146 -7.319 50.951 1.00 97.69 163 ALA A C 1
ATOM 1409 O O . ALA A 1 163 ? -35.584 -7.149 52.088 1.00 97.69 163 ALA A O 1
ATOM 1410 N N . ASP A 1 164 ? -35.964 -7.489 49.909 1.00 97.75 164 ASP A N 1
ATOM 1411 C CA . ASP A 1 164 ? -37.426 -7.532 50.030 1.00 97.75 164 ASP A CA 1
ATOM 1412 C C . ASP A 1 164 ? -37.901 -8.704 50.894 1.00 97.75 164 ASP A C 1
ATOM 1414 O O . ASP A 1 164 ? -38.720 -8.516 51.795 1.00 97.75 164 ASP A O 1
ATOM 1418 N N . ARG A 1 165 ? -37.343 -9.903 50.684 1.00 98.19 165 ARG A N 1
ATOM 1419 C CA . ARG A 1 165 ? -37.628 -11.082 51.519 1.00 98.19 165 ARG A CA 1
ATOM 1420 C C . ARG A 1 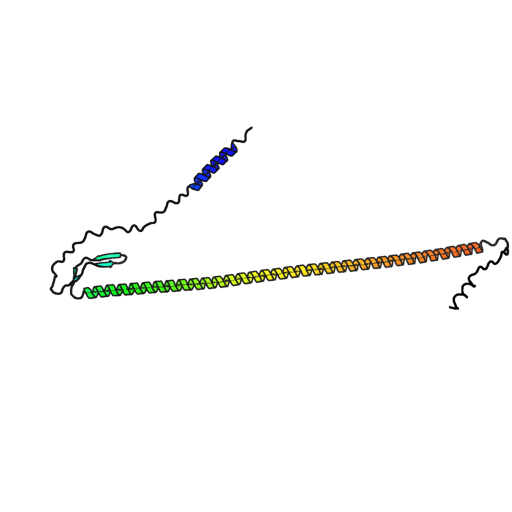165 ? -37.225 -10.854 52.975 1.00 98.19 165 ARG A C 1
ATOM 1422 O O . ARG A 1 165 ? -37.941 -11.284 53.874 1.00 98.19 165 ARG A O 1
ATOM 1429 N N . ALA A 1 166 ? -36.091 -10.197 53.227 1.00 97.50 166 ALA A N 1
ATOM 1430 C CA . ALA A 1 166 ? -35.667 -9.845 54.581 1.00 97.50 166 ALA A CA 1
ATOM 1431 C C . ALA A 1 166 ? -36.661 -8.880 55.242 1.00 97.50 166 ALA A C 1
ATOM 1433 O O . ALA A 1 166 ? -37.161 -9.186 56.321 1.00 97.50 166 ALA A O 1
ATOM 1434 N N . ARG A 1 167 ? -37.051 -7.804 54.544 1.00 97.50 167 ARG A N 1
ATOM 1435 C CA . ARG A 1 167 ? -38.077 -6.859 55.017 1.00 97.50 167 ARG A CA 1
ATOM 1436 C C . ARG A 1 167 ? -39.402 -7.547 55.342 1.00 97.50 167 ARG A C 1
ATOM 1438 O O . ARG A 1 167 ? -40.023 -7.234 56.353 1.00 97.50 167 ARG A O 1
ATOM 1445 N N . GLN A 1 168 ? -39.842 -8.487 54.503 1.00 96.56 168 GLN A N 1
ATOM 1446 C CA . GLN A 1 168 ? -41.064 -9.258 54.752 1.00 96.56 168 GLN A CA 1
ATOM 1447 C C . GLN A 1 168 ? -40.962 -10.095 56.030 1.00 96.56 168 GLN A C 1
ATOM 1449 O O . GLN A 1 168 ? -41.876 -10.050 56.851 1.00 96.56 168 GLN A O 1
ATOM 1454 N N . ARG A 1 169 ? -39.841 -10.799 56.232 1.00 97.88 169 ARG A N 1
ATOM 1455 C CA . ARG A 1 169 ? -39.597 -11.570 57.460 1.00 97.88 169 ARG A CA 1
ATOM 1456 C C . ARG A 1 169 ? -39.590 -10.682 58.701 1.00 97.88 169 ARG A C 1
ATOM 1458 O O . ARG A 1 169 ? -40.178 -11.063 59.708 1.00 97.88 169 ARG A O 1
ATOM 1465 N N . ASP A 1 170 ? -38.975 -9.505 58.624 1.00 97.44 170 ASP A N 1
ATOM 1466 C CA . ASP A 1 170 ? -38.946 -8.555 59.740 1.00 97.44 170 ASP A CA 1
ATOM 1467 C C . ASP A 1 170 ? -40.360 -8.068 60.089 1.00 97.44 170 ASP A C 1
ATOM 1469 O O . ASP A 1 170 ? -40.751 -8.089 61.258 1.00 97.44 170 ASP A O 1
ATOM 1473 N N . MET A 1 171 ? -41.171 -7.724 59.080 1.00 97.56 171 MET A N 1
ATOM 1474 C CA . MET A 1 171 ? -42.578 -7.351 59.279 1.00 97.56 171 MET A CA 1
ATOM 1475 C C . MET A 1 171 ? -43.412 -8.491 59.881 1.00 97.56 171 MET A C 1
ATOM 1477 O O . MET A 1 171 ? -44.259 -8.248 60.741 1.00 97.56 171 MET A O 1
ATOM 1481 N N . GLU A 1 172 ? -43.206 -9.735 59.445 1.00 97.06 172 GLU A N 1
ATOM 1482 C CA . GLU A 1 172 ? -43.892 -10.902 60.013 1.00 97.06 172 GLU A CA 1
ATOM 1483 C C . GLU A 1 172 ? -43.493 -11.148 61.469 1.00 97.06 172 GLU A C 1
ATOM 1485 O O . GLU A 1 172 ? -44.366 -11.363 62.312 1.00 97.06 172 GLU A O 1
ATOM 1490 N N . GLN A 1 173 ? -42.200 -11.057 61.791 1.00 97.38 173 GLN A N 1
ATOM 1491 C CA . GLN A 1 173 ? -41.723 -11.166 63.170 1.00 97.38 173 GLN A CA 1
ATOM 1492 C C . GLN A 1 173 ? -42.302 -10.060 64.051 1.00 97.38 173 GLN A C 1
ATOM 1494 O O . GLN A 1 173 ? -42.698 -10.320 65.186 1.00 97.38 173 GLN A O 1
ATOM 1499 N N . GLU A 1 174 ? -42.383 -8.827 63.555 1.00 96.88 174 GLU A N 1
ATOM 1500 C CA . GLU A 1 174 ? -42.983 -7.726 64.303 1.00 96.88 174 GLU A CA 1
ATOM 1501 C C . GLU A 1 174 ? -44.484 -7.942 64.530 1.00 96.88 174 GLU A C 1
ATOM 1503 O O . GLU A 1 174 ? -44.968 -7.733 65.646 1.00 96.88 174 GLU A O 1
ATOM 1508 N N . ARG A 1 175 ? -45.212 -8.438 63.519 1.00 97.00 175 ARG A N 1
ATOM 1509 C CA . ARG A 1 175 ? -46.620 -8.842 63.662 1.00 97.00 175 ARG A CA 1
ATOM 1510 C C . ARG A 1 175 ? -46.792 -9.931 64.714 1.00 97.00 175 ARG A C 1
ATOM 1512 O O . ARG A 1 175 ? -47.685 -9.812 65.549 1.00 97.00 175 ARG A O 1
ATOM 1519 N N . GLN A 1 176 ? -45.937 -10.953 64.715 1.00 96.12 176 GLN A N 1
ATOM 1520 C CA . GLN A 1 176 ? -45.958 -12.008 65.733 1.00 96.12 176 GLN A CA 1
ATOM 1521 C C . GLN A 1 176 ? -45.692 -11.433 67.128 1.00 96.12 176 GLN A C 1
ATOM 1523 O O . GLN A 1 176 ? -46.485 -11.646 68.039 1.00 96.12 176 GLN A O 1
ATOM 1528 N N . ARG A 1 177 ? -44.657 -10.598 67.282 1.00 96.62 177 ARG A N 1
ATOM 1529 C CA . ARG A 1 177 ? -44.359 -9.912 68.552 1.00 96.62 177 ARG A CA 1
ATOM 1530 C C . ARG A 1 177 ? -45.507 -9.011 69.011 1.00 96.62 177 ARG A C 1
ATOM 1532 O O . ARG A 1 177 ? -45.740 -8.877 70.208 1.00 96.62 177 ARG A O 1
ATOM 1539 N N . ALA A 1 178 ? -46.215 -8.352 68.095 1.00 95.81 178 ALA A N 1
ATOM 1540 C CA . ALA A 1 178 ? -47.404 -7.566 68.420 1.00 95.81 178 ALA A CA 1
ATOM 1541 C C . ALA A 1 178 ? -48.543 -8.460 68.934 1.00 95.81 178 ALA A C 1
ATOM 1543 O O . ALA A 1 178 ? -49.081 -8.179 70.001 1.00 95.81 178 ALA A O 1
ATOM 1544 N N . GLN A 1 179 ? -48.826 -9.573 68.251 1.00 96.50 179 GLN A N 1
ATOM 1545 C CA . GLN A 1 179 ? -49.814 -10.560 68.697 1.00 96.50 179 GLN A CA 1
ATOM 1546 C C . GLN A 1 179 ? -49.456 -11.163 70.059 1.00 96.50 179 GLN A C 1
ATOM 1548 O O . GLN A 1 179 ? -50.333 -11.330 70.900 1.00 96.50 179 GLN A O 1
ATOM 1553 N N . ASP A 1 180 ? -48.182 -11.464 70.307 1.00 96.12 180 ASP A N 1
ATOM 1554 C CA . ASP A 1 180 ? -47.711 -11.967 71.601 1.00 96.12 180 ASP A CA 1
ATOM 1555 C C . ASP A 1 180 ? -47.902 -10.933 72.708 1.00 96.12 180 ASP A C 1
ATOM 1557 O O . ASP A 1 180 ? -48.409 -11.268 73.777 1.00 96.12 180 ASP A O 1
ATOM 1561 N N . ARG A 1 181 ? -47.577 -9.661 72.437 1.00 96.25 181 ARG A N 1
ATOM 1562 C CA . ARG A 1 181 ? -47.851 -8.558 73.369 1.00 96.25 181 ARG A CA 1
ATOM 1563 C C . ARG A 1 181 ? -49.342 -8.439 73.667 1.00 96.25 181 ARG A C 1
ATOM 1565 O O . ARG A 1 181 ? -49.703 -8.259 74.824 1.00 96.25 181 ARG A O 1
ATOM 1572 N N . ASP A 1 182 ? -50.207 -8.558 72.667 1.00 95.50 182 ASP A N 1
ATOM 1573 C CA . ASP A 1 182 ? -51.654 -8.455 72.866 1.00 95.50 182 ASP A CA 1
ATOM 1574 C C . ASP A 1 182 ? -52.224 -9.664 73.619 1.00 95.50 182 ASP A C 1
ATOM 1576 O O . ASP A 1 182 ? -53.014 -9.480 74.547 1.00 95.50 182 ASP A O 1
ATOM 1580 N N . ARG A 1 183 ? -51.742 -10.879 73.324 1.00 95.38 183 ARG A N 1
ATOM 1581 C CA . ARG A 1 183 ? -52.038 -12.086 74.113 1.00 95.38 183 ARG A CA 1
ATOM 1582 C C . ARG A 1 183 ? -51.609 -11.921 75.569 1.00 95.38 183 ARG A C 1
ATOM 1584 O O . ARG A 1 183 ? -52.377 -12.263 76.466 1.00 95.38 183 ARG A O 1
ATOM 1591 N N . GLN A 1 184 ? -50.426 -11.361 75.815 1.00 94.19 184 GLN A N 1
ATOM 1592 C CA . GLN A 1 184 ? -49.946 -11.082 77.168 1.00 94.19 184 GLN A CA 1
ATOM 1593 C C . GLN A 1 184 ? -50.856 -10.071 77.880 1.00 94.19 184 GLN A C 1
ATOM 1595 O O . GLN A 1 184 ? -51.314 -10.338 78.987 1.00 94.19 184 GLN A O 1
ATOM 1600 N N . ARG A 1 185 ? -51.220 -8.963 77.216 1.00 94.75 185 ARG A N 1
ATOM 1601 C CA . ARG A 1 185 ? -52.173 -7.976 77.757 1.00 94.75 185 ARG A CA 1
ATOM 1602 C C . ARG A 1 185 ? -53.530 -8.599 78.085 1.00 94.75 185 ARG A C 1
ATOM 1604 O O . ARG A 1 185 ? -54.174 -8.197 79.049 1.00 94.75 185 ARG A O 1
ATOM 1611 N N . GLU A 1 186 ? -54.024 -9.534 77.276 1.00 93.38 186 GLU A N 1
ATOM 1612 C CA . GLU A 1 186 ? -55.261 -10.268 77.573 1.00 93.38 186 GLU A CA 1
ATOM 1613 C C . GLU A 1 186 ? -55.127 -11.172 78.796 1.00 93.38 186 GLU A C 1
ATOM 1615 O O . GLU A 1 186 ? -56.023 -11.175 79.641 1.00 93.38 186 GLU A O 1
ATOM 1620 N N . GLN A 1 187 ? -54.013 -11.894 78.925 1.00 94.25 187 GLN A N 1
ATOM 1621 C CA . GLN A 1 187 ? -53.734 -12.703 80.111 1.00 94.25 187 GLN A CA 1
ATOM 1622 C C . GLN A 1 187 ? -53.644 -11.839 81.370 1.00 94.25 187 GLN A C 1
ATOM 1624 O O . GLN A 1 187 ? -54.271 -12.177 82.374 1.00 94.25 187 GLN A O 1
ATOM 1629 N N . ASP A 1 188 ? -52.950 -10.703 81.302 1.00 94.00 188 ASP A N 1
ATOM 1630 C CA . ASP A 1 188 ? -52.823 -9.759 82.413 1.00 94.00 188 ASP A CA 1
ATOM 1631 C C . ASP A 1 188 ? -54.187 -9.181 82.811 1.00 94.00 188 ASP A C 1
ATOM 1633 O O . ASP A 1 188 ? -54.540 -9.210 83.991 1.00 94.00 188 ASP A O 1
ATOM 1637 N N . ARG A 1 189 ? -55.005 -8.752 81.833 1.00 94.25 189 ARG A N 1
ATOM 1638 C CA . ARG A 1 189 ? -56.390 -8.295 82.064 1.00 94.25 189 ARG A CA 1
ATOM 1639 C C . ARG A 1 189 ? -57.253 -9.383 82.696 1.00 94.25 189 ARG A C 1
ATOM 1641 O O . ARG A 1 189 ? -58.039 -9.100 83.596 1.00 94.25 189 ARG A O 1
ATOM 1648 N N . ARG A 1 190 ? -57.114 -10.636 82.255 1.00 91.81 190 ARG A N 1
ATOM 1649 C CA . ARG A 1 190 ? -57.844 -11.775 82.825 1.00 91.81 190 ARG A CA 1
ATOM 1650 C C . ARG A 1 190 ? -57.395 -12.070 84.256 1.00 91.81 190 ARG A C 1
ATOM 1652 O O . ARG A 1 190 ? -58.241 -12.319 85.111 1.00 91.81 190 ARG A O 1
ATOM 1659 N N . ALA A 1 191 ? -56.093 -12.028 84.525 1.00 91.44 191 ALA A N 1
ATOM 1660 C CA . ALA A 1 191 ? -55.539 -12.206 85.863 1.00 91.44 191 ALA A CA 1
ATOM 1661 C C . ALA A 1 191 ? -55.990 -11.082 86.806 1.00 91.44 191 ALA A C 1
ATOM 1663 O O . ALA A 1 191 ? -56.369 -11.340 87.945 1.00 91.44 191 ALA A O 1
ATOM 1664 N N . GLU A 1 192 ? -56.006 -9.840 86.327 1.00 92.44 192 GLU A N 1
ATOM 1665 C CA . GLU A 1 192 ? -56.535 -8.698 87.067 1.00 92.44 192 GLU A CA 1
ATOM 1666 C C . GLU A 1 192 ? -58.035 -8.835 87.341 1.00 92.44 192 GLU A C 1
ATOM 1668 O O . GLU A 1 192 ? -58.462 -8.636 88.477 1.00 92.44 192 GLU A O 1
ATOM 1673 N N . TRP A 1 193 ? -58.825 -9.249 86.347 1.00 91.50 193 TRP A N 1
ATOM 1674 C CA . TRP A 1 193 ? -60.250 -9.526 86.521 1.00 91.50 193 TRP A CA 1
ATOM 1675 C C . TRP A 1 193 ? -60.499 -10.603 87.583 1.00 91.50 193 TRP A C 1
ATOM 1677 O O . TRP A 1 193 ? -61.363 -10.423 88.440 1.00 91.50 193 TRP A O 1
ATOM 1687 N N . LEU A 1 194 ? -59.717 -11.691 87.576 1.00 92.00 194 LEU A N 1
ATOM 1688 C CA . LEU A 1 194 ? -59.788 -12.736 88.602 1.00 92.00 194 LEU A CA 1
ATOM 1689 C C . LEU A 1 194 ? -59.444 -12.189 89.994 1.00 92.00 194 LEU A C 1
ATOM 1691 O O . LEU A 1 194 ? -60.209 -12.422 90.925 1.00 92.00 194 LEU A O 1
ATOM 1695 N N . ARG A 1 195 ? -58.362 -11.405 90.126 1.00 90.00 195 ARG A N 1
ATOM 1696 C CA . ARG A 1 195 ? -57.983 -10.754 91.394 1.00 90.00 195 ARG A CA 1
ATOM 1697 C C . ARG A 1 195 ? -59.067 -9.808 91.906 1.00 90.00 195 ARG A C 1
ATOM 1699 O O . ARG A 1 195 ? -59.355 -9.804 93.096 1.00 90.00 195 ARG A O 1
ATOM 1706 N N . ASN A 1 196 ? -59.671 -9.000 91.034 1.00 89.31 196 ASN A N 1
ATOM 1707 C CA . ASN A 1 196 ? -60.760 -8.102 91.425 1.00 89.31 196 ASN A CA 1
ATOM 1708 C C . ASN A 1 196 ? -62.005 -8.882 91.851 1.00 89.31 196 ASN A C 1
ATOM 1710 O O . ASN A 1 196 ? -62.601 -8.547 92.868 1.00 89.31 196 ASN A O 1
ATOM 1714 N N . ARG A 1 197 ? -62.351 -9.957 91.137 1.00 89.81 197 ARG A N 1
ATOM 1715 C CA . ARG A 1 197 ? -63.455 -10.845 91.512 1.00 89.81 197 ARG A CA 1
ATOM 1716 C C . ARG A 1 197 ? -63.232 -11.499 92.878 1.00 89.81 197 ARG A C 1
ATOM 1718 O O . ARG A 1 197 ? -64.175 -11.583 93.658 1.00 89.81 197 ARG A O 1
ATOM 1725 N N . GLU A 1 198 ? -62.018 -11.966 93.156 1.00 84.62 198 GLU A N 1
ATOM 1726 C CA . GLU A 1 198 ? -61.645 -12.528 94.458 1.00 84.62 198 GLU A CA 1
ATOM 1727 C C . GLU A 1 198 ? -61.753 -11.468 95.558 1.00 84.62 198 GLU A C 1
ATOM 1729 O O . GLU A 1 198 ? -62.429 -11.700 96.553 1.00 84.62 198 GLU A O 1
ATOM 1734 N N . ARG A 1 199 ? -61.232 -10.258 95.322 1.00 82.56 199 ARG A N 1
ATOM 1735 C CA . ARG A 1 199 ? -61.357 -9.112 96.237 1.00 82.56 199 ARG A CA 1
ATOM 1736 C C . ARG A 1 199 ? -62.817 -8.729 96.508 1.00 82.56 199 ARG A C 1
ATOM 1738 O O . ARG A 1 199 ? -63.172 -8.396 97.634 1.00 82.56 199 ARG A O 1
ATOM 1745 N N . ASP A 1 200 ? -63.678 -8.781 95.493 1.00 80.12 200 ASP A N 1
ATOM 1746 C CA . ASP A 1 200 ? -65.121 -8.554 95.636 1.00 80.12 200 ASP A CA 1
ATOM 1747 C C . ASP A 1 200 ? -65.796 -9.675 96.435 1.00 80.12 200 ASP A C 1
ATOM 1749 O O . ASP A 1 200 ? -66.710 -9.421 97.220 1.00 80.12 200 ASP A O 1
ATOM 1753 N N . GLN A 1 201 ? -65.353 -10.920 96.256 1.00 77.69 201 GLN A N 1
ATOM 1754 C CA . GLN A 1 201 ? -65.836 -12.064 97.019 1.00 77.69 201 GLN A CA 1
ATOM 1755 C C . GLN A 1 201 ? -65.377 -11.995 98.480 1.00 77.69 201 GLN A C 1
ATOM 1757 O O . GLN A 1 201 ? -66.195 -12.206 99.369 1.00 77.69 201 GLN A O 1
ATOM 1762 N N . GLU A 1 202 ? -64.130 -11.606 98.742 1.00 75.38 202 GLU A N 1
ATOM 1763 C CA . GLU A 1 202 ? -63.620 -11.302 100.079 1.00 75.38 202 GLU A CA 1
ATOM 1764 C C . GLU A 1 202 ? -64.407 -10.163 100.722 1.00 75.38 202 GLU A C 1
ATOM 1766 O O . GLU A 1 202 ? -64.838 -10.315 101.857 1.00 75.38 202 GLU A O 1
ATOM 1771 N N . ARG A 1 203 ? -64.681 -9.061 100.009 1.00 69.44 203 ARG A N 1
ATOM 1772 C CA . ARG A 1 203 ? -65.537 -7.963 100.505 1.00 69.44 203 ARG A CA 1
ATOM 1773 C C . ARG A 1 203 ? -66.936 -8.440 100.879 1.00 69.44 203 ARG A C 1
ATOM 1775 O O . ARG A 1 203 ? -67.480 -7.984 101.876 1.00 69.44 203 ARG A O 1
ATOM 1782 N N . ARG A 1 204 ? -67.515 -9.363 100.106 1.00 66.19 204 ARG A N 1
ATOM 1783 C CA . ARG A 1 204 ? -68.795 -10.002 100.456 1.00 66.19 204 ARG A CA 1
ATOM 1784 C C . ARG A 1 204 ? -68.678 -10.909 101.680 1.00 66.19 204 ARG A C 1
ATOM 1786 O O . ARG A 1 204 ? -69.621 -10.981 102.449 1.00 66.19 204 ARG A O 1
ATOM 1793 N N . ASN A 1 205 ? -67.547 -11.591 101.854 1.00 65.81 205 ASN A N 1
ATOM 1794 C CA . ASN A 1 205 ? -67.307 -12.511 102.968 1.00 65.81 205 ASN A CA 1
ATOM 1795 C C . ASN A 1 205 ? -66.877 -11.790 104.263 1.00 65.81 205 ASN A C 1
ATOM 1797 O O . ASN A 1 205 ? -67.053 -12.328 105.347 1.00 65.81 205 ASN A O 1
ATOM 1801 N N . SER A 1 206 ? -66.305 -10.586 104.153 1.00 57.97 206 SER A N 1
ATOM 1802 C CA . SER A 1 206 ? -65.845 -9.730 105.262 1.00 57.97 206 SER A CA 1
ATOM 1803 C C . SER A 1 206 ? -66.811 -8.583 105.588 1.00 57.97 206 SER A C 1
ATOM 1805 O O . SER A 1 206 ? -66.541 -7.784 106.480 1.00 57.97 206 SER A O 1
ATOM 1807 N N . GLY A 1 207 ? -67.943 -8.511 104.885 1.00 49.75 207 GLY A N 1
ATOM 1808 C CA . GLY A 1 207 ? -68.989 -7.513 105.068 1.00 49.75 207 GLY A CA 1
ATOM 1809 C C . GLY A 1 207 ? -70.354 -8.159 105.272 1.00 49.75 207 GLY A C 1
ATOM 1810 O O . GLY A 1 207 ? -71.216 -8.041 104.405 1.00 49.75 207 GLY A O 1
ATOM 1811 N N . ASP A 1 208 ? -70.542 -8.806 106.422 1.00 45.25 208 ASP A N 1
ATOM 1812 C CA . ASP A 1 208 ? -71.854 -8.969 107.055 1.00 45.25 208 ASP A CA 1
ATOM 1813 C C . ASP A 1 208 ? -71.716 -8.724 108.563 1.00 45.25 208 ASP A C 1
ATOM 1815 O O . ASP A 1 208 ? -71.662 -9.646 109.365 1.00 45.25 208 ASP A O 1
ATOM 1819 N N . ASP A 1 209 ? -71.602 -7.443 108.912 1.00 43.09 209 ASP A N 1
ATOM 1820 C CA . ASP A 1 209 ? -72.077 -6.895 110.180 1.00 43.09 209 ASP A CA 1
ATOM 1821 C C . ASP A 1 209 ? -72.851 -5.605 109.856 1.00 43.09 209 ASP A C 1
ATOM 1823 O O . ASP A 1 209 ? -72.302 -4.508 109.780 1.00 43.09 209 ASP A O 1
ATOM 1827 N N . GLY A 1 210 ? -74.152 -5.778 109.599 1.00 44.06 210 GLY A N 1
ATOM 1828 C CA . GLY A 1 210 ? -75.214 -4.843 109.987 1.00 44.06 210 GLY A CA 1
ATOM 1829 C C . GLY A 1 210 ? -75.401 -3.535 109.203 1.00 44.06 210 GLY A C 1
ATOM 1830 O O . GLY A 1 210 ? -74.794 -2.524 109.535 1.00 44.06 210 GLY A O 1
ATOM 1831 N N . HIS A 1 211 ? -76.383 -3.501 108.285 1.00 42.94 211 HIS A N 1
ATOM 1832 C CA . HIS A 1 211 ? -77.547 -2.576 108.319 1.00 42.94 211 HIS A CA 1
ATOM 1833 C C . HIS A 1 211 ? -78.493 -2.762 107.100 1.00 42.94 211 HIS A C 1
ATOM 1835 O O . HIS A 1 211 ? -78.113 -3.399 106.118 1.00 42.94 211 HIS A O 1
ATOM 1841 N N . PRO A 1 212 ? -79.775 -2.324 107.156 1.00 45.59 212 PRO A N 1
ATOM 1842 C CA . PRO A 1 212 ? -80.890 -3.005 106.517 1.00 45.59 212 PRO A CA 1
ATOM 1843 C C . PRO A 1 212 ? -81.174 -2.478 105.107 1.00 45.59 212 PRO A C 1
ATOM 1845 O O . PRO A 1 212 ? -80.928 -1.321 104.767 1.00 45.59 212 PRO A O 1
ATOM 1848 N N . ARG A 1 213 ? -81.793 -3.338 104.294 1.00 39.09 213 ARG A N 1
ATOM 1849 C CA . ARG A 1 213 ? -82.345 -2.986 102.982 1.00 39.09 213 ARG A CA 1
ATOM 1850 C C . ARG A 1 213 ? -83.410 -1.898 103.116 1.00 39.09 213 ARG A C 1
ATOM 1852 O O . ARG A 1 213 ? -84.518 -2.170 103.573 1.00 39.09 213 ARG A O 1
ATOM 1859 N N . GLN A 1 214 ? -83.100 -0.700 102.631 1.00 40.62 214 GLN A N 1
ATOM 1860 C CA . GLN A 1 214 ? -84.094 0.327 102.345 1.00 40.62 214 GLN A CA 1
ATOM 1861 C C . GLN A 1 214 ? -84.639 0.085 100.928 1.00 40.62 214 GLN A C 1
ATOM 1863 O O . GLN A 1 214 ? -83.907 0.137 99.941 1.00 40.62 214 GLN A O 1
ATOM 1868 N N . GLN A 1 215 ? -85.924 -0.271 100.843 1.00 42.41 215 GLN A N 1
ATOM 1869 C CA . GLN A 1 215 ? -86.689 -0.307 99.597 1.00 42.41 215 GLN A CA 1
ATOM 1870 C C . GLN A 1 215 ? -86.728 1.106 99.007 1.00 42.41 215 GLN A C 1
ATOM 1872 O O . GLN A 1 215 ? -87.336 1.999 99.586 1.00 42.41 215 GLN A O 1
ATOM 1877 N N . GLY A 1 216 ? -86.065 1.290 97.867 1.00 40.66 216 GLY A N 1
ATOM 1878 C CA . GLY A 1 216 ? -86.009 2.543 97.125 1.00 40.66 216 GLY A CA 1
ATOM 1879 C C . GLY A 1 216 ? -86.221 2.278 95.642 1.00 40.66 216 GLY A C 1
ATOM 1880 O O . GLY A 1 216 ? -85.300 1.896 94.935 1.00 40.66 216 GLY A O 1
ATOM 1881 N N . ASP A 1 217 ? -87.481 2.415 95.257 1.00 42.41 217 ASP A N 1
ATOM 1882 C CA . ASP A 1 217 ? -88.039 2.798 93.964 1.00 42.41 217 ASP A CA 1
ATOM 1883 C C . ASP A 1 217 ? -87.527 2.201 92.637 1.00 42.41 217 ASP A C 1
ATOM 1885 O O . ASP A 1 217 ? -86.372 2.293 92.221 1.00 42.41 217 ASP A O 1
ATOM 1889 N N . ARG A 1 218 ? -88.488 1.640 91.901 1.00 45.38 218 ARG A N 1
ATOM 1890 C CA . ARG A 1 218 ? -88.331 1.107 90.550 1.00 45.38 218 ARG A CA 1
ATOM 1891 C C . ARG A 1 218 ? -88.487 2.261 89.562 1.00 45.38 218 ARG A C 1
ATOM 1893 O O . ARG A 1 218 ? -89.610 2.572 89.188 1.00 45.38 218 ARG A O 1
ATOM 1900 N N . ASN A 1 219 ? -87.391 2.802 89.034 1.00 49.56 219 ASN A N 1
ATOM 1901 C CA . ASN A 1 219 ? -87.457 3.583 87.795 1.00 49.56 219 ASN A CA 1
ATOM 1902 C C . ASN A 1 219 ? -86.924 2.753 86.618 1.00 49.56 219 ASN A C 1
ATOM 1904 O O . ASN A 1 219 ? -85.742 2.773 86.274 1.00 49.56 219 ASN A O 1
ATOM 1908 N N . ARG A 1 220 ? -87.821 1.942 86.047 1.00 44.16 220 ARG A N 1
ATOM 1909 C CA . ARG A 1 220 ? -87.611 1.154 84.827 1.00 44.16 220 ARG A CA 1
ATOM 1910 C C . ARG A 1 220 ? -87.813 2.085 83.624 1.00 44.16 220 ARG A C 1
ATOM 1912 O O . ARG A 1 220 ? -88.897 2.150 83.057 1.00 44.16 220 ARG A O 1
ATOM 1919 N N . GLY A 1 221 ? -86.768 2.824 83.266 1.00 50.00 221 GLY A N 1
ATOM 1920 C CA . GLY A 1 221 ? -86.741 3.666 82.071 1.00 50.00 221 GLY A CA 1
ATOM 1921 C C . GLY A 1 221 ? -86.509 2.847 80.800 1.00 50.00 221 GLY A C 1
ATOM 1922 O O . GLY A 1 221 ? -85.388 2.441 80.509 1.00 50.00 221 GLY A O 1
ATOM 1923 N N . ASP A 1 222 ? -87.598 2.582 80.085 1.00 60.41 222 ASP A N 1
ATOM 1924 C CA . ASP A 1 222 ? -87.745 2.935 78.667 1.00 60.41 222 ASP A CA 1
ATOM 1925 C C . ASP A 1 222 ? -86.660 2.482 77.660 1.00 60.41 222 ASP A C 1
ATOM 1927 O O . ASP A 1 222 ? -85.980 3.282 77.022 1.00 60.41 222 ASP A O 1
ATOM 1931 N N . TRP A 1 223 ? -86.541 1.165 77.459 1.00 54.31 223 TRP A N 1
ATOM 1932 C CA . TRP A 1 223 ? -85.935 0.599 76.234 1.00 54.31 223 TRP A CA 1
ATOM 1933 C C . TRP A 1 223 ? -86.823 -0.438 75.534 1.00 54.31 223 TRP A C 1
ATOM 1935 O O . TRP A 1 223 ? -86.608 -0.753 74.365 1.00 54.31 223 TRP A O 1
ATOM 1945 N N . ALA A 1 224 ? -87.853 -0.950 76.215 1.00 52.22 224 ALA A N 1
ATOM 1946 C CA . ALA A 1 224 ? -88.748 -1.975 75.677 1.00 52.22 224 ALA A CA 1
ATOM 1947 C C . ALA A 1 224 ? -89.886 -1.413 74.797 1.00 52.22 224 ALA A C 1
ATOM 1949 O O . ALA A 1 224 ? -90.534 -2.185 74.094 1.00 52.22 224 ALA A O 1
ATOM 1950 N N . GLU A 1 225 ? -90.103 -0.092 74.776 1.00 55.00 225 GLU A N 1
ATOM 1951 C CA . GLU A 1 225 ? -91.108 0.564 73.920 1.00 55.00 225 GLU A CA 1
ATOM 1952 C C . GLU A 1 225 ? -90.531 1.071 72.583 1.00 55.00 225 GLU A C 1
ATOM 1954 O O . GLU A 1 225 ? -91.257 1.206 71.600 1.00 55.00 225 GLU A O 1
ATOM 1959 N N . ARG A 1 226 ? -89.201 1.213 72.475 1.00 56.62 226 ARG A N 1
ATOM 1960 C CA . ARG A 1 226 ? -88.511 1.633 71.237 1.00 56.62 226 ARG A CA 1
ATOM 1961 C C . ARG A 1 226 ? -88.320 0.538 70.183 1.00 56.62 226 ARG A C 1
ATOM 1963 O O . ARG A 1 226 ? -88.012 0.860 69.041 1.00 56.62 226 ARG A O 1
ATOM 1970 N N . LEU A 1 227 ? -88.542 -0.736 70.517 1.00 56.38 227 LEU A N 1
ATOM 1971 C CA . LEU A 1 227 ? -88.402 -1.853 69.566 1.00 56.38 227 LEU A CA 1
ATOM 1972 C C . LEU A 1 227 ? -89.723 -2.320 68.930 1.00 56.38 227 LEU A C 1
ATOM 1974 O O . LEU A 1 227 ? -89.696 -3.219 68.096 1.00 56.38 227 LEU A O 1
ATOM 1978 N N . ARG A 1 228 ? -90.868 -1.692 69.245 1.00 58.94 228 ARG A N 1
ATOM 1979 C CA . ARG A 1 228 ? -92.143 -1.947 68.537 1.00 58.94 228 ARG A CA 1
ATOM 1980 C C . ARG A 1 228 ? -92.443 -0.983 67.385 1.00 58.94 228 ARG A C 1
ATOM 1982 O O . ARG A 1 228 ? -93.332 -1.271 66.600 1.00 58.94 228 ARG A O 1
ATOM 1989 N N . GLN A 1 229 ? -91.703 0.118 67.233 1.00 60.25 229 GLN A N 1
ATOM 1990 C CA . GLN A 1 229 ? -91.955 1.119 66.177 1.00 60.25 229 GLN A CA 1
ATOM 1991 C C . GLN A 1 229 ? -91.147 0.928 64.876 1.00 60.25 229 GLN A C 1
ATOM 1993 O O . GLN A 1 229 ? -91.281 1.736 63.964 1.00 60.25 229 GLN A O 1
ATOM 1998 N N . VAL A 1 230 ? -90.337 -0.131 64.747 1.00 58.44 230 VAL A N 1
ATOM 1999 C CA . VAL A 1 230 ? -89.468 -0.358 63.564 1.00 58.44 230 VAL A CA 1
ATOM 2000 C C . VAL A 1 230 ? -89.918 -1.565 62.714 1.00 58.44 230 VAL A C 1
ATOM 2002 O O . VAL A 1 230 ? -89.215 -1.976 61.802 1.00 58.44 230 VAL A O 1
ATOM 2005 N N . GLN A 1 231 ? -91.112 -2.123 62.958 1.00 56.25 231 GLN A N 1
ATOM 2006 C CA . GLN A 1 231 ? -91.608 -3.315 62.242 1.00 56.25 231 GLN A CA 1
ATOM 2007 C C . GLN A 1 231 ? -92.925 -3.121 61.457 1.00 56.25 231 GLN A C 1
ATOM 2009 O O . GLN A 1 231 ? -93.536 -4.108 61.065 1.00 56.25 231 GLN A O 1
ATOM 2014 N N . GLU A 1 232 ? -93.333 -1.875 61.172 1.00 53.81 232 GLU A N 1
ATOM 2015 C CA . GLU A 1 232 ? -94.476 -1.558 60.284 1.00 53.81 232 GLU A CA 1
ATOM 2016 C C . GLU A 1 232 ? -94.174 -0.446 59.252 1.00 53.81 232 GLU A C 1
ATOM 2018 O O . GLU A 1 232 ? -94.969 0.472 59.041 1.00 53.81 232 GLU A O 1
ATOM 2023 N N . ARG A 1 233 ? -93.032 -0.524 58.560 1.00 46.75 233 ARG A N 1
ATOM 2024 C CA . ARG A 1 233 ? -92.855 0.144 57.258 1.00 46.75 233 ARG A CA 1
ATOM 2025 C C . ARG A 1 233 ? -92.099 -0.732 56.278 1.00 46.75 233 ARG A C 1
ATOM 2027 O O . ARG A 1 233 ? -91.080 -1.317 56.702 1.00 46.75 233 ARG A O 1
#

Radius of gyration: 66.9 Å; chains: 1; bounding box: 139×59×172 Å

Sequence (233 aa):
MKSVIAGSRIWVLSLAAAALLSGCVVAPVDPYYDDEVYVAPPPPRVEYRGYPPAVDYIWIDGYWDRAGRGYDWKPGYWAPPGERWRLQQRIERERAIARQRERAREEEWRRDREQARDRERDWARERDRQRDQQLRLERDHQRDMERERDQQMRLERERQRDADRARQRDMEQERQRAQDRDRQREQDRRAEWLRNRERDQERRNSGDDGHPRQQGDRNRGDWAERLRQVQER

Secondary structure (DSSP, 8-state):
---SHHHHHHHHHHHHHHHHHTT-----------------------------SSTT-EEE--EEEEETTEEEEEPPEEE-TTHHHHHHHHHHHHHHHHHHHHHHHHHHHHHHHHHHHHHHHHHHHHHHHHHHHHHHHHHHHHHHHHHHHHHHHHHHHHHHHHHHHHHHHHHHHHHHHHHHHHHHHHHHHHHHHHHHHHHHHHHHHS--S------------SSSSTTSSSS--

pLDDT: mean 80.24, std 18.44, range [39.09, 98.44]